Protein AF-A0A7S3MBG0-F1 (afdb_monomer_lite)

Organism: NCBI:txid89044

Foldseek 3Di:
DPDDDDDDPPLQVPQDDVVLLQALQVDFAQDQDQAPVRDRDQDPPVPDDPPPDPPVVVVVSVVSCVVPPTDDGGHGPQPPLPVVADPPHDGRPFKDKDKDDDPDWDDDPVDTADQIKIKMATLQQHQWIKIDGNSDIDTGGDDDRATAQVSDQDDPVPSHGDDRHDPPRHDDPPDPPPDPPDPPDPDPDPPDDDPDPPPPPDDDDDDDDDDDDD

Radius of gyration: 33.47 Å; chains: 1; bounding box: 48×116×68 Å

Structure (mmCIF, N/CA/C/O backbone):
data_AF-A0A7S3MBG0-F1
#
_entry.id   AF-A0A7S3MBG0-F1
#
loop_
_atom_site.group_PDB
_atom_site.id
_atom_site.type_symbol
_atom_site.label_atom_id
_atom_site.label_alt_id
_atom_site.label_comp_id
_atom_site.label_asym_id
_atom_site.label_entity_id
_atom_site.label_seq_id
_atom_site.pdbx_PDB_ins_code
_atom_site.Cartn_x
_atom_site.Cartn_y
_atom_site.Cartn_z
_atom_site.occupancy
_atom_site.B_iso_or_equiv
_atom_site.auth_seq_id
_atom_site.auth_comp_id
_atom_site.auth_asym_id
_atom_site.auth_atom_id
_atom_site.pdbx_PDB_model_num
ATOM 1 N N . LYS A 1 1 ? -25.679 -1.922 -15.811 1.00 40.94 1 LYS A N 1
ATOM 2 C CA . LYS A 1 1 ? -24.489 -1.817 -16.691 1.00 40.94 1 LYS A CA 1
ATOM 3 C C . LYS A 1 1 ? -23.265 -2.096 -15.829 1.00 40.94 1 LYS A C 1
ATOM 5 O O . LYS A 1 1 ? -22.870 -1.227 -15.070 1.00 40.94 1 LYS A O 1
ATOM 10 N N . LYS A 1 2 ? -22.807 -3.352 -15.805 1.00 46.50 2 LYS A N 1
ATOM 11 C CA . LYS A 1 2 ? -21.761 -3.835 -14.892 1.00 46.50 2 LYS A CA 1
ATOM 12 C C . LYS A 1 2 ? -20.399 -3.710 -15.586 1.00 46.50 2 LYS A C 1
ATOM 14 O O . LYS A 1 2 ? -20.261 -4.180 -16.707 1.00 46.50 2 LYS A O 1
ATOM 19 N N . ASN A 1 3 ? -19.457 -3.070 -14.897 1.00 46.06 3 ASN A N 1
ATOM 20 C CA . ASN A 1 3 ? -18.015 -3.036 -15.165 1.00 46.06 3 ASN A CA 1
ATOM 21 C C . ASN A 1 3 ? -17.589 -2.401 -16.502 1.00 46.06 3 ASN A C 1
ATOM 23 O O . ASN A 1 3 ? -17.030 -3.064 -17.368 1.00 46.06 3 ASN A O 1
ATOM 27 N N . GLN A 1 4 ? -17.803 -1.090 -16.654 1.00 44.00 4 GLN A N 1
ATOM 28 C CA . GLN A 1 4 ? -16.994 -0.296 -17.587 1.00 44.00 4 GLN A CA 1
ATOM 29 C C . GLN A 1 4 ? -15.712 0.139 -16.873 1.00 44.00 4 GLN A C 1
ATOM 31 O O . GLN A 1 4 ? -15.778 0.739 -15.801 1.00 44.00 4 GLN A O 1
ATOM 36 N N . ILE A 1 5 ? -14.558 -0.160 -17.473 1.00 59.38 5 ILE A N 1
ATOM 37 C CA . ILE A 1 5 ? -13.269 0.402 -17.060 1.00 59.38 5 ILE A CA 1
ATOM 38 C C . ILE A 1 5 ? -13.389 1.921 -17.218 1.00 59.38 5 ILE A C 1
ATOM 40 O O . ILE A 1 5 ? -13.573 2.413 -18.332 1.00 59.38 5 ILE A O 1
ATOM 44 N N . ARG A 1 6 ? -13.351 2.664 -16.106 1.00 54.75 6 ARG A N 1
ATOM 45 C CA . ARG A 1 6 ? -13.269 4.127 -16.152 1.00 54.75 6 ARG A CA 1
ATOM 46 C C . ARG A 1 6 ? -11.887 4.492 -16.674 1.00 54.75 6 ARG A C 1
ATOM 48 O O . ARG A 1 6 ? -10.900 4.361 -15.959 1.00 54.75 6 ARG A O 1
ATOM 55 N N . ILE A 1 7 ? -11.832 4.929 -17.924 1.00 55.62 7 ILE A N 1
ATOM 56 C CA . ILE A 1 7 ? -10.647 5.569 -18.481 1.00 55.62 7 ILE A CA 1
ATOM 57 C C . ILE A 1 7 ? -10.661 6.999 -17.944 1.00 55.62 7 ILE A C 1
ATOM 59 O O . ILE A 1 7 ? -11.576 7.763 -18.241 1.00 55.62 7 ILE A O 1
ATOM 63 N N . VAL A 1 8 ? -9.699 7.330 -17.087 1.00 59.53 8 VAL A N 1
ATOM 64 C CA . VAL A 1 8 ? -9.499 8.703 -16.619 1.00 59.53 8 VAL A CA 1
ATOM 65 C C . VAL A 1 8 ? -8.717 9.432 -17.708 1.00 59.53 8 VAL A C 1
ATOM 67 O O . VAL A 1 8 ? -7.539 9.145 -17.930 1.00 59.53 8 VAL A O 1
ATOM 70 N N . GLU A 1 9 ? -9.385 10.327 -18.432 1.00 46.28 9 GLU A N 1
ATOM 71 C CA . GLU A 1 9 ? -8.737 11.199 -19.414 1.00 46.28 9 GLU A CA 1
ATOM 72 C C . GLU A 1 9 ? -7.685 12.069 -18.697 1.00 46.28 9 GLU A C 1
ATOM 74 O O . GLU A 1 9 ? -7.969 12.664 -17.660 1.00 46.28 9 GLU A O 1
ATOM 79 N N . GLY A 1 10 ? -6.442 12.065 -19.198 1.00 53.97 10 GLY A N 1
ATOM 80 C CA . GLY A 1 10 ? -5.286 12.755 -18.596 1.00 53.97 10 GLY A CA 1
ATOM 81 C C . GLY A 1 10 ? -4.309 11.868 -17.804 1.00 53.97 10 GLY A C 1
ATOM 82 O O . GLY A 1 10 ? -3.159 12.255 -17.612 1.00 53.97 10 GLY A O 1
ATOM 83 N N . ALA A 1 11 ? -4.687 10.641 -17.418 1.00 52.22 11 ALA A N 1
ATOM 84 C CA . ALA A 1 11 ? -3.795 9.744 -16.659 1.00 52.22 11 ALA A CA 1
ATOM 85 C C . ALA A 1 11 ? -2.563 9.258 -17.457 1.00 52.22 11 ALA A C 1
ATOM 87 O O . ALA A 1 11 ? -1.563 8.844 -16.877 1.00 52.22 11 ALA A O 1
ATOM 88 N N . LEU A 1 12 ? -2.632 9.314 -18.791 1.00 52.88 12 LEU A N 1
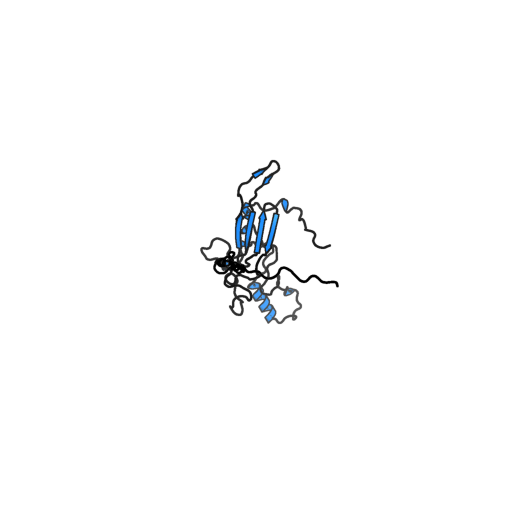ATOM 89 C CA . LEU A 1 12 ? -1.549 8.920 -19.698 1.00 52.88 12 LEU A CA 1
ATOM 90 C C . LEU A 1 12 ? -0.485 10.012 -19.894 1.00 52.88 12 LEU A C 1
ATOM 92 O O . LEU A 1 12 ? 0.654 9.673 -20.197 1.00 52.88 12 LEU A O 1
ATOM 96 N N . GLU A 1 13 ? -0.832 11.291 -19.717 1.00 55.78 13 GLU A N 1
ATOM 97 C CA . GLU A 1 13 ? 0.096 12.418 -19.935 1.00 55.78 13 GLU A CA 1
ATOM 98 C C . GLU A 1 13 ? 0.943 12.738 -18.695 1.00 55.78 13 GLU A C 1
ATOM 100 O O . GLU A 1 13 ? 2.011 13.331 -18.815 1.00 55.78 13 GLU A O 1
ATOM 105 N N . SER A 1 14 ? 0.500 12.299 -17.512 1.00 65.25 14 SER A N 1
ATOM 106 C CA . SER A 1 14 ? 1.147 12.566 -16.221 1.00 65.25 14 SER A CA 1
ATOM 107 C C . SER A 1 14 ? 1.562 11.286 -15.479 1.00 65.25 14 SER A C 1
ATOM 109 O O . SER A 1 14 ? 1.677 11.293 -14.251 1.00 65.25 14 SER A O 1
ATOM 111 N N . PHE A 1 15 ? 1.758 10.166 -16.185 1.00 75.00 15 PHE A N 1
ATOM 112 C CA . PHE A 1 15 ? 2.209 8.936 -15.530 1.00 75.00 15 PHE A CA 1
ATOM 113 C C . PHE A 1 15 ? 3.655 9.113 -15.034 1.00 75.00 15 PHE A C 1
ATOM 115 O O . PHE A 1 15 ? 4.494 9.600 -15.800 1.00 75.00 15 PHE A O 1
ATOM 122 N N . PRO A 1 16 ? 3.967 8.747 -13.777 1.00 81.00 16 PRO A N 1
ATOM 123 C CA . PRO A 1 16 ? 5.296 8.946 -13.218 1.00 81.00 16 PRO A CA 1
ATOM 124 C C . PRO A 1 16 ? 6.367 8.237 -14.048 1.00 81.00 16 PRO A C 1
ATOM 126 O O . PRO A 1 16 ? 6.178 7.125 -14.549 1.00 81.00 16 PRO A O 1
ATOM 129 N N . GLY A 1 17 ? 7.520 8.895 -14.173 1.00 82.00 17 GLY A N 1
ATOM 130 C CA . GLY A 1 17 ? 8.687 8.306 -14.807 1.00 82.00 17 GLY A CA 1
ATOM 131 C C . GLY A 1 17 ? 9.084 7.015 -14.097 1.00 82.00 17 GLY A C 1
ATOM 132 O O . GLY A 1 17 ? 8.918 6.855 -12.888 1.00 82.00 17 GLY A O 1
ATOM 133 N N . HIS A 1 18 ? 9.636 6.077 -14.849 1.00 82.81 18 HIS A N 1
ATOM 134 C CA . HIS A 1 18 ? 9.990 4.772 -14.308 1.00 82.81 18 HIS A CA 1
ATOM 135 C C . HIS A 1 18 ? 11.048 4.827 -13.178 1.00 82.81 18 HIS A C 1
ATOM 137 O O . HIS A 1 18 ? 11.137 3.879 -12.402 1.00 82.81 18 HIS A O 1
ATOM 143 N N . ASP A 1 19 ? 11.846 5.898 -13.077 1.00 84.69 19 ASP A N 1
ATOM 144 C CA . ASP A 1 19 ? 12.780 6.110 -11.957 1.00 84.69 19 ASP A CA 1
ATOM 145 C C . ASP A 1 19 ? 12.043 6.459 -10.660 1.00 84.69 19 ASP A C 1
ATOM 147 O O . ASP A 1 19 ? 12.412 5.975 -9.596 1.00 84.69 19 ASP A O 1
ATOM 151 N N . THR A 1 20 ? 10.947 7.216 -10.753 1.00 86.31 20 THR A N 1
ATOM 152 C CA . THR A 1 20 ? 10.063 7.513 -9.618 1.00 86.31 20 THR A CA 1
ATOM 153 C C . THR A 1 20 ? 9.329 6.258 -9.158 1.00 86.31 20 THR A C 1
ATOM 155 O O . THR A 1 20 ? 9.250 5.982 -7.971 1.00 86.31 20 THR A O 1
ATOM 158 N N . VAL A 1 21 ? 8.839 5.442 -10.095 1.00 88.19 21 VAL A N 1
ATOM 159 C CA . VAL A 1 21 ? 8.147 4.183 -9.768 1.00 88.19 21 VAL A CA 1
ATOM 160 C C . VAL A 1 21 ? 9.108 3.147 -9.166 1.00 88.19 21 VAL A C 1
ATOM 162 O O . VAL A 1 21 ? 8.672 2.229 -8.477 1.00 88.19 21 VAL A O 1
ATOM 165 N N . ALA A 1 22 ? 10.419 3.275 -9.400 1.00 87.50 22 ALA A N 1
ATOM 166 C CA . ALA A 1 22 ? 11.434 2.401 -8.813 1.00 87.50 22 ALA A CA 1
ATOM 167 C C . ALA A 1 22 ? 11.674 2.649 -7.312 1.00 87.50 22 ALA A C 1
ATOM 169 O O . ALA A 1 22 ? 12.280 1.795 -6.664 1.00 87.50 22 ALA A O 1
ATOM 170 N N . THR A 1 23 ? 11.202 3.770 -6.758 1.00 87.94 23 THR A N 1
ATOM 171 C CA . THR A 1 23 ? 11.306 4.091 -5.328 1.00 87.94 23 THR A CA 1
ATOM 172 C C . THR A 1 23 ? 9.970 3.876 -4.617 1.00 87.94 23 THR A C 1
ATOM 174 O O . THR A 1 23 ? 8.913 3.856 -5.242 1.00 87.94 23 THR A O 1
ATOM 177 N N . LEU A 1 24 ? 10.003 3.712 -3.289 1.00 86.12 24 LEU A N 1
ATOM 178 C CA . LEU A 1 24 ? 8.792 3.576 -2.463 1.00 86.12 24 LEU A CA 1
ATOM 179 C C . LEU A 1 24 ? 7.889 4.819 -2.529 1.00 86.12 24 LEU A C 1
ATOM 181 O O . LEU A 1 24 ? 6.674 4.695 -2.437 1.00 86.12 24 LEU A O 1
ATOM 185 N N . GLU A 1 25 ? 8.474 6.000 -2.730 1.00 85.69 25 GLU A N 1
ATOM 186 C CA . GLU A 1 25 ? 7.760 7.281 -2.811 1.00 85.69 25 GLU A CA 1
ATOM 187 C C . GLU A 1 25 ? 6.868 7.395 -4.054 1.00 85.69 25 GLU A C 1
ATOM 189 O O . GLU A 1 25 ? 5.895 8.145 -4.052 1.00 85.69 25 GLU A O 1
ATOM 194 N N . GLY A 1 26 ? 7.162 6.632 -5.113 1.00 86.56 26 GLY A N 1
ATOM 195 C CA . GLY A 1 26 ? 6.336 6.585 -6.320 1.00 86.56 26 GLY A CA 1
ATOM 196 C C . GLY A 1 26 ? 5.007 5.847 -6.147 1.00 86.56 26 GLY A C 1
ATOM 197 O O . GLY A 1 26 ? 4.221 5.790 -7.094 1.00 86.56 26 GLY A O 1
ATOM 198 N N . TRP A 1 27 ? 4.754 5.269 -4.971 1.00 90.31 27 TRP A N 1
ATOM 199 C CA . TRP A 1 27 ? 3.593 4.436 -4.697 1.00 90.31 27 TRP A CA 1
ATOM 200 C C . TRP A 1 27 ? 2.781 4.978 -3.529 1.00 90.31 27 TRP A C 1
ATOM 202 O O . TRP A 1 27 ? 3.310 5.356 -2.483 1.00 90.31 27 TRP A O 1
ATOM 212 N N . VAL A 1 28 ? 1.464 4.961 -3.707 1.00 90.88 28 VAL A N 1
ATOM 213 C CA . VAL A 1 28 ? 0.503 5.496 -2.745 1.00 90.88 28 VAL A CA 1
ATOM 214 C C . VAL A 1 28 ? -0.660 4.536 -2.541 1.00 90.88 28 VAL A C 1
ATOM 216 O O . VAL A 1 28 ? -0.994 3.737 -3.424 1.00 90.88 28 VAL A O 1
ATOM 219 N N . HIS A 1 29 ? -1.321 4.645 -1.393 1.00 89.44 29 HIS A N 1
ATOM 220 C CA . HIS A 1 29 ? -2.556 3.911 -1.130 1.00 89.44 29 HIS A CA 1
ATOM 221 C C . HIS A 1 29 ? -3.727 4.504 -1.911 1.00 89.44 29 HIS A C 1
ATOM 223 O O . HIS A 1 29 ? -4.108 5.659 -1.726 1.00 89.44 29 HIS A O 1
ATOM 229 N N . ALA A 1 30 ? -4.341 3.690 -2.771 1.00 86.94 30 ALA A N 1
ATOM 230 C CA . ALA A 1 30 ? -5.540 4.084 -3.514 1.00 86.94 30 ALA A CA 1
ATOM 231 C C . ALA A 1 30 ? -6.835 3.942 -2.693 1.00 86.94 30 ALA A C 1
ATOM 233 O O . ALA A 1 30 ? -7.849 4.550 -3.027 1.00 86.94 30 ALA A O 1
ATOM 234 N N . SER A 1 31 ? -6.822 3.101 -1.655 1.00 86.19 31 SER A N 1
ATOM 235 C CA . SER A 1 31 ? -7.968 2.856 -0.772 1.00 86.19 31 SER A CA 1
ATOM 236 C C . SER A 1 31 ? -7.789 3.598 0.553 1.00 86.19 31 SER A C 1
ATOM 238 O O . SER A 1 31 ? -6.650 3.764 0.986 1.00 86.19 31 SER A O 1
ATOM 240 N N . PRO A 1 32 ? -8.882 4.030 1.206 1.00 86.06 32 PRO A N 1
ATOM 241 C CA . PRO A 1 32 ? -8.792 4.645 2.524 1.00 86.06 32 PRO A CA 1
ATOM 242 C C . PRO A 1 32 ? -8.266 3.636 3.551 1.00 86.06 32 PRO A C 1
ATOM 244 O O . PRO A 1 32 ? -8.561 2.439 3.463 1.00 86.06 32 PRO A O 1
ATOM 247 N N . ALA A 1 33 ? -7.499 4.126 4.525 1.00 85.50 33 ALA A N 1
ATOM 248 C CA . ALA A 1 33 ? -6.969 3.290 5.592 1.00 85.50 33 ALA A CA 1
ATOM 249 C C . ALA A 1 33 ? -8.099 2.717 6.460 1.00 85.50 33 ALA A C 1
ATOM 251 O O . ALA A 1 33 ? -9.121 3.365 6.691 1.00 85.50 33 ALA A O 1
ATOM 252 N N . LEU A 1 34 ? -7.904 1.489 6.938 1.00 86.44 34 LEU A N 1
ATOM 253 C CA . LEU A 1 34 ? -8.831 0.824 7.843 1.00 86.44 34 LEU A CA 1
ATOM 254 C C . LEU A 1 34 ? -8.372 1.044 9.287 1.00 86.44 34 LEU A C 1
ATOM 256 O O . LEU A 1 34 ? -7.260 0.650 9.633 1.00 86.44 34 LEU A O 1
ATOM 260 N N . LEU A 1 35 ? -9.239 1.629 10.109 1.00 85.38 35 LEU A N 1
ATOM 261 C CA . LEU A 1 35 ? -9.014 1.854 11.535 1.00 85.38 35 LEU A CA 1
ATOM 262 C C . LEU A 1 35 ? -9.155 0.548 12.327 1.00 85.38 35 LEU A C 1
ATOM 264 O O . LEU A 1 35 ? -9.849 -0.383 11.901 1.00 85.38 35 LEU A O 1
ATOM 268 N N . SER A 1 36 ? -8.600 0.505 13.540 1.00 80.50 36 SER A N 1
ATOM 269 C CA . SER A 1 36 ? -8.791 -0.619 14.476 1.00 80.50 36 SER A CA 1
ATOM 270 C C . SER A 1 36 ? -10.259 -0.923 14.821 1.00 80.50 36 SER A C 1
ATOM 272 O O . SER A 1 36 ? -10.591 -2.054 15.171 1.00 80.50 36 SER A O 1
ATOM 274 N N . THR A 1 37 ? -11.160 0.043 14.635 1.00 82.56 37 THR A N 1
ATOM 275 C CA . THR A 1 37 ? -12.618 -0.125 14.769 1.00 82.56 37 THR A CA 1
ATOM 276 C C . THR A 1 37 ? -13.268 -0.885 13.603 1.00 82.56 37 THR A C 1
ATOM 278 O O . THR A 1 37 ? -14.470 -1.150 13.630 1.00 82.56 37 THR A O 1
ATOM 281 N N . GLY A 1 38 ? -12.502 -1.220 12.558 1.00 81.81 38 GLY A N 1
ATOM 282 C CA . GLY A 1 38 ? -12.991 -1.868 11.338 1.00 81.81 38 GLY A CA 1
ATOM 283 C C . GLY A 1 38 ? -13.699 -0.920 10.364 1.00 81.81 38 GLY A C 1
ATOM 284 O O . GLY A 1 38 ? -14.346 -1.381 9.425 1.00 81.81 38 GLY A O 1
ATOM 285 N N . LYS A 1 39 ? -13.598 0.396 10.579 1.00 86.44 39 LYS A N 1
ATOM 286 C CA . LYS A 1 39 ? -14.164 1.449 9.719 1.00 86.44 39 LYS A CA 1
ATOM 287 C C . LYS A 1 39 ? -13.051 2.272 9.069 1.00 86.44 39 LYS A C 1
ATOM 289 O O . LYS A 1 39 ? -11.910 2.206 9.504 1.00 86.44 39 LYS A O 1
ATOM 294 N N . CYS A 1 40 ? -13.382 3.057 8.046 1.00 83.44 40 CYS A N 1
ATOM 295 C CA . CYS A 1 40 ? -12.416 3.927 7.359 1.00 83.44 40 CYS A CA 1
ATOM 296 C C . CYS A 1 40 ? -12.469 5.398 7.812 1.00 83.44 40 CYS A C 1
ATOM 298 O O . CYS A 1 40 ? -11.688 6.206 7.325 1.00 83.44 40 CYS A O 1
ATOM 300 N N . SER A 1 41 ? -13.408 5.754 8.693 1.00 84.50 41 SER A N 1
ATOM 301 C CA . SER A 1 41 ? -13.575 7.106 9.231 1.00 84.50 41 SER A CA 1
ATOM 302 C C . SER A 1 41 ? -14.121 7.048 10.656 1.00 84.50 41 SER A C 1
ATOM 304 O O . SER A 1 41 ? -14.884 6.138 11.013 1.00 84.50 41 SER A O 1
ATOM 306 N N . TRP A 1 42 ? -13.751 8.033 11.461 1.00 84.75 42 TRP A N 1
ATOM 307 C CA . TRP A 1 42 ? -14.323 8.288 12.768 1.00 84.75 42 TRP A CA 1
ATOM 308 C C . TRP A 1 42 ? -15.737 8.864 12.621 1.00 84.75 42 TRP A C 1
ATOM 310 O O . TRP A 1 42 ? -16.052 9.527 11.629 1.00 84.75 42 TRP A O 1
ATOM 320 N N . PRO A 1 43 ? -16.633 8.578 13.580 1.00 82.12 43 PRO A N 1
ATOM 321 C CA . PRO A 1 43 ? -17.936 9.218 13.612 1.00 82.12 43 PRO A CA 1
ATOM 322 C C . PRO A 1 43 ? -17.767 10.721 13.854 1.00 82.12 43 PRO A C 1
ATOM 324 O O . PRO A 1 43 ? -16.933 11.141 14.659 1.00 82.12 43 PRO A O 1
ATOM 327 N N . ASP A 1 44 ? -18.582 11.518 13.170 1.00 81.12 44 ASP A N 1
ATOM 328 C CA . ASP A 1 44 ? -18.672 12.953 13.414 1.00 81.12 44 ASP A CA 1
ATOM 329 C C . ASP A 1 44 ? -19.470 13.194 14.701 1.00 81.12 44 ASP A C 1
ATOM 331 O O . ASP A 1 44 ? -20.703 13.212 14.695 1.00 81.12 44 ASP A O 1
ATOM 335 N N . LEU A 1 45 ? -18.752 13.294 15.819 1.00 76.06 45 LEU A N 1
ATOM 336 C CA . LEU A 1 45 ? -19.337 13.444 17.150 1.00 76.06 45 LEU A CA 1
ATOM 337 C C . LEU A 1 45 ? -20.056 14.789 17.323 1.00 76.06 45 LEU A C 1
ATOM 339 O O . LEU A 1 45 ? -21.016 14.848 18.083 1.00 76.06 45 LEU A O 1
ATOM 343 N N . ASP A 1 46 ? -19.651 15.823 16.579 1.00 75.62 46 ASP A N 1
ATOM 344 C CA . ASP A 1 46 ? -20.241 17.167 16.654 1.00 75.62 46 ASP A CA 1
ATOM 345 C C . ASP A 1 46 ? -21.610 17.232 15.956 1.00 75.62 46 ASP A C 1
ATOM 347 O O . ASP A 1 46 ? -22.421 18.118 16.224 1.00 75.62 46 ASP A O 1
ATOM 351 N N . SER A 1 47 ? -21.884 16.276 15.061 1.00 75.31 47 SER A N 1
ATOM 352 C CA . SER A 1 47 ? -23.163 16.152 14.352 1.00 75.31 47 SER A CA 1
ATOM 353 C C . SER A 1 47 ? -24.245 15.398 15.134 1.00 75.31 47 SER A C 1
ATOM 355 O O . SER A 1 47 ? -25.405 15.376 14.715 1.00 75.31 47 SER A O 1
ATOM 357 N N . LEU A 1 48 ? -23.880 14.750 16.245 1.00 74.31 48 LEU A N 1
ATOM 358 C CA . LEU A 1 48 ? -24.802 13.962 17.058 1.00 74.31 48 LEU A CA 1
ATOM 359 C C . LEU A 1 48 ? -25.558 14.862 18.043 1.00 74.31 48 LEU A C 1
ATOM 361 O O . LEU A 1 48 ? -24.986 15.770 18.639 1.00 74.31 48 LEU A O 1
ATOM 365 N N . GLU A 1 49 ? -26.848 14.586 18.252 1.00 72.88 49 GLU A N 1
ATOM 366 C CA . GLU A 1 49 ? -27.634 15.287 19.271 1.00 72.88 49 GLU A CA 1
ATOM 367 C C . GLU A 1 49 ? -27.066 15.016 20.675 1.00 72.88 49 GLU A C 1
ATOM 369 O O . GLU A 1 49 ? -26.763 13.867 21.034 1.00 72.88 49 GLU A O 1
ATOM 374 N N . GLU A 1 50 ? -26.945 16.081 21.473 1.00 67.88 50 GLU A N 1
ATOM 375 C CA . GLU A 1 50 ? -26.463 16.048 22.857 1.00 67.88 50 GLU A CA 1
ATOM 376 C C . GLU A 1 50 ? -27.267 15.016 23.676 1.00 67.88 50 GLU A C 1
ATOM 378 O O . GLU A 1 50 ? -28.489 15.106 23.793 1.00 67.88 50 GLU A O 1
ATOM 383 N N . GLY A 1 51 ? -26.584 14.003 24.222 1.00 67.12 51 GLY A N 1
ATOM 384 C CA . GLY A 1 51 ? -27.200 12.919 25.004 1.00 67.12 51 GLY A CA 1
ATOM 385 C C . GLY A 1 51 ? -27.472 11.608 24.252 1.00 67.12 51 GLY A C 1
ATOM 386 O O . GLY A 1 51 ? -27.943 10.653 24.868 1.00 67.12 51 GLY A O 1
ATOM 387 N N . THR A 1 52 ? -27.143 11.509 22.958 1.00 74.31 52 THR A N 1
ATOM 388 C CA . THR A 1 52 ? -27.287 10.253 22.185 1.00 74.31 52 THR A CA 1
ATOM 389 C C . THR A 1 52 ? -26.320 9.154 22.648 1.00 74.31 52 THR A C 1
ATOM 391 O O . THR A 1 52 ? -26.633 7.965 22.582 1.00 74.31 52 THR A O 1
ATOM 394 N N . LEU A 1 53 ? -25.135 9.545 23.121 1.00 76.44 53 LEU A N 1
ATOM 395 C CA . LEU A 1 53 ? -24.087 8.650 23.606 1.00 76.44 53 LEU A CA 1
ATOM 396 C C . LEU A 1 53 ? -23.643 9.091 25.008 1.00 76.44 53 LEU A C 1
ATOM 398 O O . LEU A 1 53 ? -23.575 10.294 25.265 1.00 76.44 53 LEU A O 1
ATOM 402 N N . PRO A 1 54 ? -23.330 8.155 25.921 1.00 83.50 54 PRO A N 1
ATOM 403 C CA . PRO A 1 54 ? -22.802 8.508 27.235 1.00 83.50 54 PRO A CA 1
ATOM 404 C C . PRO A 1 54 ? -21.442 9.209 27.103 1.00 83.50 54 PRO A C 1
ATOM 406 O O . PRO A 1 54 ? -20.613 8.809 26.283 1.00 83.50 54 PRO A O 1
ATOM 409 N N . GLU A 1 55 ? -21.185 10.223 27.934 1.00 81.50 55 GLU A N 1
ATOM 410 C CA . GLU A 1 55 ? -19.965 11.054 27.884 1.00 81.50 55 GLU A CA 1
ATOM 411 C C . GLU A 1 55 ? -18.668 10.227 27.917 1.00 81.50 55 GLU A C 1
ATOM 413 O O . GLU A 1 55 ? -17.710 10.533 27.210 1.00 81.50 55 GLU A O 1
ATOM 418 N N . GLU A 1 56 ? -18.660 9.117 28.659 1.00 82.69 56 GLU A N 1
ATOM 419 C CA . GLU A 1 56 ? -17.535 8.176 28.718 1.00 82.69 56 GLU A CA 1
ATOM 420 C C . GLU A 1 56 ? -17.185 7.589 27.339 1.00 82.69 56 GLU A C 1
ATOM 422 O O . GLU A 1 56 ? -16.012 7.471 26.987 1.00 82.69 56 GLU A O 1
ATOM 427 N N . THR A 1 57 ? -18.190 7.279 26.513 1.00 80.81 57 THR A N 1
ATOM 428 C CA . THR A 1 57 ? -17.958 6.748 25.159 1.00 80.81 57 THR A CA 1
ATOM 429 C C . THR A 1 57 ? -17.437 7.809 24.199 1.00 80.81 57 THR A C 1
ATOM 431 O O . THR A 1 57 ? -16.606 7.499 23.352 1.00 80.81 57 THR A O 1
ATOM 434 N N . ILE A 1 58 ? -17.856 9.066 24.356 1.00 81.94 58 ILE A N 1
ATOM 435 C CA . ILE A 1 58 ? -17.360 10.194 23.554 1.00 81.94 58 ILE A CA 1
ATOM 436 C C . ILE A 1 58 ? -15.879 10.439 23.870 1.00 81.94 58 ILE A C 1
ATOM 438 O O . ILE A 1 58 ? -15.061 10.566 22.960 1.00 81.94 58 ILE A O 1
ATOM 442 N N . LEU A 1 59 ? -15.516 10.426 25.157 1.00 83.81 59 LEU A N 1
ATOM 443 C CA . LEU A 1 59 ? -14.126 10.536 25.604 1.00 83.81 59 LEU A CA 1
ATOM 444 C C . LEU A 1 59 ? -13.270 9.371 25.092 1.00 83.81 59 LEU A C 1
ATOM 446 O O . LEU A 1 59 ? -12.170 9.600 24.591 1.00 83.81 59 LEU A O 1
ATOM 450 N N . ALA A 1 60 ? -13.782 8.138 25.152 1.00 84.31 60 ALA A N 1
ATOM 451 C CA . ALA A 1 60 ? -13.082 6.966 24.633 1.00 84.31 60 ALA A CA 1
ATOM 452 C C . ALA A 1 60 ? -12.861 7.041 23.111 1.00 84.31 60 ALA A C 1
ATOM 454 O O . ALA A 1 60 ? -11.764 6.742 22.641 1.00 84.31 60 ALA A O 1
ATOM 455 N N . ILE A 1 61 ? -13.863 7.478 22.338 1.00 82.81 61 ILE A N 1
ATOM 456 C CA . ILE A 1 61 ? -13.732 7.656 20.883 1.00 82.81 61 ILE A CA 1
ATOM 457 C C . ILE A 1 61 ? -12.712 8.755 20.564 1.00 82.81 61 ILE A C 1
ATOM 459 O O . ILE A 1 61 ? -11.871 8.558 19.691 1.00 82.81 61 ILE A O 1
ATOM 463 N N . ASN A 1 62 ? -12.732 9.880 21.283 1.00 84.25 62 ASN A N 1
ATOM 464 C CA . ASN A 1 62 ? -11.758 10.955 21.083 1.00 84.25 62 ASN A CA 1
ATOM 465 C C . ASN A 1 62 ? -10.326 10.516 21.418 1.00 84.25 62 ASN A C 1
ATOM 467 O O . ASN A 1 62 ? -9.415 10.792 20.641 1.00 84.25 62 ASN A O 1
ATOM 471 N N . ALA A 1 63 ? -10.130 9.765 22.505 1.00 85.19 63 ALA A N 1
ATOM 472 C CA . ALA A 1 63 ? -8.825 9.200 22.847 1.00 85.19 63 ALA A CA 1
ATOM 473 C C . ALA A 1 63 ? -8.324 8.215 21.775 1.00 85.19 63 ALA A C 1
ATOM 475 O O . ALA A 1 63 ? -7.144 8.216 21.427 1.00 85.19 63 ALA A O 1
ATOM 476 N N . GLN A 1 64 ? -9.212 7.392 21.205 1.00 81.75 64 GLN A N 1
ATOM 477 C CA . GLN A 1 64 ? -8.847 6.496 20.103 1.00 81.75 64 GLN A CA 1
ATOM 478 C C . GLN A 1 64 ? -8.545 7.253 18.804 1.00 81.75 64 GLN A C 1
ATOM 480 O O . GLN A 1 64 ? -7.619 6.872 18.093 1.00 81.75 64 GLN A O 1
ATOM 485 N N . LYS A 1 65 ? -9.274 8.335 18.515 1.00 84.69 65 LYS A N 1
ATOM 486 C CA . LYS A 1 65 ? -9.026 9.214 17.365 1.00 84.69 65 LYS A CA 1
ATOM 487 C C . LYS A 1 65 ? -7.680 9.932 17.460 1.00 84.69 65 LYS A C 1
ATOM 489 O O . LYS A 1 65 ? -7.026 10.120 16.440 1.00 84.69 65 LYS A O 1
ATOM 494 N N . GLU A 1 66 ? -7.262 10.315 18.663 1.00 83.12 66 GLU A N 1
ATOM 495 C CA . GLU A 1 66 ? -5.936 10.891 18.906 1.00 83.12 66 GLU A CA 1
ATOM 496 C C . GLU A 1 66 ? -4.825 9.839 18.760 1.00 83.12 66 GLU A C 1
ATOM 498 O O . GLU A 1 66 ? -3.789 10.115 18.160 1.00 83.12 66 GLU A O 1
ATOM 503 N N . ALA A 1 67 ? -5.057 8.616 19.249 1.00 82.38 67 ALA A N 1
ATOM 504 C CA . ALA A 1 67 ? -4.101 7.516 19.130 1.00 82.38 67 ALA A CA 1
ATOM 505 C C . ALA A 1 67 ? -3.969 6.960 17.697 1.00 82.38 67 ALA A C 1
ATOM 507 O O . ALA A 1 67 ? -2.915 6.441 17.335 1.00 82.38 67 ALA A O 1
ATOM 508 N N . GLU A 1 68 ? -5.032 7.019 16.892 1.00 81.12 68 GLU A N 1
ATOM 509 C CA . GLU A 1 68 ? -5.077 6.525 15.512 1.00 81.12 68 GLU A CA 1
ATOM 510 C C . GLU A 1 68 ? -5.793 7.551 14.609 1.00 81.12 68 GLU A C 1
ATOM 512 O O . GLU A 1 68 ? -6.994 7.419 14.325 1.00 81.12 68 GLU A O 1
ATOM 517 N N . PRO A 1 69 ? -5.078 8.607 14.173 1.00 80.25 69 PRO A N 1
ATOM 518 C CA . PRO A 1 69 ? -5.654 9.635 13.317 1.00 80.25 69 PRO A CA 1
ATOM 519 C C . PRO A 1 69 ? -6.031 9.071 11.943 1.00 80.25 69 PRO A C 1
ATOM 521 O O . PRO A 1 69 ? -5.416 8.129 11.439 1.00 80.25 69 PRO A O 1
ATOM 524 N N . GLU A 1 70 ? -7.043 9.670 11.308 1.00 77.94 70 GLU A N 1
ATOM 525 C CA . GLU A 1 70 ? -7.423 9.292 9.945 1.00 77.94 70 GLU A CA 1
ATOM 526 C C . GLU A 1 70 ? -6.288 9.601 8.976 1.00 77.94 70 GLU A C 1
ATOM 528 O O . GLU A 1 70 ? -5.793 10.728 8.898 1.00 77.94 70 GLU A O 1
ATOM 533 N N . LYS A 1 71 ? -5.904 8.591 8.203 1.00 79.38 71 LYS A N 1
ATOM 534 C CA . LYS A 1 71 ? -4.915 8.735 7.143 1.00 79.38 71 LYS A CA 1
ATOM 535 C C . LYS A 1 71 ? -5.577 9.254 5.875 1.00 79.38 71 LYS A C 1
ATOM 537 O O . LYS A 1 71 ? -6.641 8.778 5.472 1.00 79.38 71 LYS A O 1
ATOM 542 N N . ALA A 1 72 ? -4.932 10.223 5.234 1.00 76.56 72 ALA A N 1
ATOM 543 C CA . ALA A 1 72 ? -5.410 10.780 3.978 1.00 76.56 72 ALA A CA 1
ATOM 544 C C . ALA A 1 72 ? -5.340 9.743 2.843 1.00 76.56 72 ALA A C 1
ATOM 546 O O . ALA A 1 72 ? -4.479 8.863 2.812 1.00 76.56 72 ALA A O 1
ATOM 547 N N . ILE A 1 73 ? -6.240 9.874 1.867 1.00 79.38 73 ILE A N 1
ATOM 548 C CA . ILE A 1 73 ? -6.157 9.104 0.621 1.00 79.38 73 ILE A CA 1
ATOM 549 C C . ILE A 1 73 ? -4.880 9.538 -0.119 1.00 79.38 73 ILE A C 1
ATOM 551 O O . ILE A 1 73 ? -4.552 10.723 -0.122 1.00 79.38 73 ILE A O 1
ATOM 555 N N . LEU A 1 74 ? -4.199 8.598 -0.782 1.00 82.31 74 LEU A N 1
ATOM 556 C CA . LEU A 1 74 ? -2.928 8.811 -1.489 1.00 82.31 74 LEU A CA 1
ATOM 557 C C . LEU A 1 74 ? -1.716 9.073 -0.578 1.00 82.31 74 LEU A C 1
ATOM 559 O O . LEU A 1 74 ? -0.731 9.660 -1.021 1.00 82.31 74 LEU A O 1
ATOM 563 N N . GLU A 1 75 ? -1.752 8.609 0.670 1.00 82.69 75 GLU A N 1
ATOM 564 C CA . GLU A 1 75 ? -0.550 8.556 1.505 1.00 82.69 75 GLU A CA 1
ATOM 565 C C . GLU A 1 75 ? 0.505 7.622 0.884 1.00 82.69 75 GLU A C 1
ATOM 567 O O . GLU A 1 75 ? 0.176 6.578 0.306 1.00 82.69 75 GLU A O 1
ATOM 572 N N . ALA A 1 76 ? 1.775 8.016 0.986 1.00 85.38 76 ALA A N 1
ATOM 573 C CA . ALA A 1 76 ? 2.895 7.248 0.463 1.00 85.38 76 ALA A CA 1
ATOM 574 C C . ALA A 1 76 ? 3.094 5.954 1.259 1.00 85.38 76 ALA A C 1
ATOM 576 O O . ALA A 1 76 ? 3.144 5.968 2.488 1.00 85.38 76 ALA A O 1
ATOM 577 N N . ILE A 1 77 ? 3.310 4.841 0.555 1.00 85.81 77 ILE A N 1
ATOM 578 C CA . ILE A 1 77 ? 3.496 3.529 1.198 1.00 85.81 77 ILE A CA 1
ATOM 579 C C . ILE A 1 77 ? 4.796 3.439 2.014 1.00 85.81 77 ILE A C 1
ATOM 581 O O . ILE A 1 77 ? 4.966 2.530 2.821 1.00 85.81 77 ILE A O 1
ATOM 585 N N . GLY A 1 78 ? 5.734 4.369 1.801 1.00 79.94 78 GLY A N 1
ATOM 586 C CA . GLY A 1 78 ? 7.000 4.423 2.531 1.00 79.94 78 GLY A CA 1
ATOM 587 C C . GLY A 1 78 ? 6.836 4.711 4.025 1.00 79.94 78 GLY A C 1
ATOM 588 O O . GLY A 1 78 ? 7.648 4.232 4.804 1.00 79.94 78 GLY A O 1
ATOM 589 N N . ALA A 1 79 ? 5.777 5.424 4.424 1.00 79.25 79 ALA A N 1
ATOM 590 C CA . ALA A 1 79 ? 5.498 5.745 5.826 1.00 79.25 79 ALA A CA 1
ATOM 591 C C . ALA A 1 79 ? 4.873 4.571 6.607 1.00 79.25 79 ALA A C 1
ATOM 593 O O . ALA A 1 79 ? 4.698 4.646 7.826 1.00 79.25 79 ALA A O 1
ATOM 594 N N . ASP A 1 80 ? 4.514 3.478 5.926 1.00 80.50 80 ASP A N 1
ATOM 595 C CA . ASP A 1 80 ? 3.886 2.334 6.575 1.00 80.50 80 ASP A CA 1
ATOM 596 C C . ASP A 1 80 ? 4.866 1.593 7.482 1.00 80.50 80 ASP A C 1
ATOM 598 O O . ASP A 1 80 ? 5.915 1.116 7.042 1.00 80.50 80 ASP A O 1
ATOM 602 N N . LEU A 1 81 ? 4.447 1.418 8.740 1.00 74.56 81 LEU A N 1
ATOM 603 C CA . LEU A 1 81 ? 5.193 0.712 9.783 1.00 74.56 81 LEU A CA 1
ATOM 604 C C . LEU A 1 81 ? 6.595 1.290 10.033 1.00 74.56 81 LEU A C 1
ATOM 606 O O . LEU A 1 81 ? 7.465 0.574 10.514 1.00 74.56 81 LEU A O 1
ATOM 610 N N . GLU A 1 82 ? 6.804 2.579 9.763 1.00 73.50 82 GLU A N 1
ATOM 611 C CA . GLU A 1 82 ? 8.078 3.273 9.999 1.00 73.50 82 GLU A CA 1
ATOM 612 C C . GLU A 1 82 ? 8.586 3.101 11.446 1.00 73.50 82 GLU A C 1
ATOM 614 O O . GLU A 1 82 ? 9.780 2.930 11.671 1.00 73.50 82 GLU A O 1
ATOM 619 N N . GLU A 1 83 ? 7.677 3.041 12.423 1.00 70.19 83 GLU A N 1
ATOM 620 C CA . GLU A 1 83 ? 7.976 2.772 13.841 1.00 70.19 83 GLU A CA 1
ATOM 621 C C . GLU A 1 83 ? 8.654 1.414 14.088 1.00 70.19 83 GLU A C 1
ATOM 623 O O . GLU A 1 83 ? 9.351 1.234 15.084 1.00 70.19 83 GLU A O 1
ATOM 628 N N . LEU A 1 84 ? 8.436 0.442 13.197 1.00 67.75 84 LEU A N 1
ATOM 629 C CA . LEU A 1 84 ? 9.035 -0.892 13.254 1.00 67.75 84 LEU A CA 1
ATOM 630 C C . LEU A 1 84 ? 10.331 -0.988 12.441 1.00 67.75 84 LEU A C 1
ATOM 632 O O . LEU A 1 84 ? 10.920 -2.070 12.363 1.00 67.75 84 LEU A O 1
ATOM 636 N N . ARG A 1 85 ? 10.783 0.105 11.813 1.00 68.62 85 ARG A N 1
ATOM 637 C CA . ARG A 1 85 ? 12.050 0.109 11.087 1.00 68.62 85 ARG A CA 1
ATOM 638 C C . ARG A 1 85 ? 13.210 0.065 12.093 1.00 68.62 85 ARG A C 1
ATOM 640 O O . ARG A 1 85 ? 13.271 0.918 12.977 1.00 68.62 85 ARG A O 1
ATOM 647 N N . PRO A 1 86 ? 14.146 -0.894 11.977 1.00 67.88 86 PRO A N 1
ATOM 648 C CA . PRO A 1 86 ? 15.353 -0.876 12.799 1.00 67.88 86 PRO A CA 1
ATOM 649 C C . PRO A 1 86 ? 16.178 0.390 12.508 1.00 67.88 86 PRO A C 1
ATOM 651 O O . PRO A 1 86 ? 16.185 0.853 11.370 1.00 67.88 86 PRO A O 1
ATOM 654 N N . GLU A 1 87 ? 16.879 0.937 13.511 1.00 66.56 87 GLU A N 1
ATOM 655 C CA . GLU A 1 87 ? 17.632 2.208 13.390 1.00 66.56 87 GLU A CA 1
ATOM 656 C C . GLU A 1 87 ? 18.646 2.209 12.227 1.00 66.56 87 GLU A C 1
ATOM 658 O O . GLU A 1 87 ? 18.865 3.249 11.611 1.00 66.56 87 GLU A O 1
ATOM 663 N N . ASP A 1 88 ? 19.177 1.035 11.867 1.00 65.69 88 ASP A N 1
ATOM 664 C CA . ASP A 1 88 ? 20.131 0.832 10.765 1.00 65.69 88 ASP A CA 1
ATOM 665 C C . ASP A 1 88 ? 19.504 0.207 9.495 1.00 65.69 88 ASP A C 1
ATOM 667 O O . ASP A 1 88 ? 20.210 -0.193 8.567 1.00 65.69 88 ASP A O 1
ATOM 671 N N . GLY A 1 89 ? 18.179 0.046 9.448 1.00 61.03 89 GLY A N 1
ATOM 672 C CA . GLY A 1 89 ? 17.479 -0.599 8.336 1.00 61.03 89 GLY A CA 1
ATOM 673 C C . GLY A 1 89 ? 17.196 0.350 7.176 1.00 61.03 89 GLY A C 1
ATOM 674 O O . GLY A 1 89 ? 16.440 1.304 7.329 1.00 61.03 89 GLY A O 1
ATOM 675 N N . GLU A 1 90 ? 17.725 0.052 5.988 1.00 61.62 90 GLU A N 1
ATOM 676 C CA . GLU A 1 90 ? 17.362 0.758 4.754 1.00 61.62 90 GLU A CA 1
ATOM 677 C C . GLU A 1 90 ? 16.073 0.169 4.140 1.00 61.62 90 GLU A C 1
ATOM 679 O O . GLU A 1 90 ? 15.970 -1.040 3.916 1.00 61.62 90 GLU A O 1
ATOM 684 N N . GLY A 1 91 ? 15.088 1.026 3.842 1.00 66.88 91 GLY A N 1
ATOM 685 C CA . GLY A 1 91 ? 13.823 0.658 3.188 1.00 66.88 91 GLY A CA 1
ATOM 686 C C . GLY A 1 91 ? 12.591 0.670 4.104 1.00 66.88 91 GLY A C 1
ATOM 687 O O . GLY A 1 91 ? 12.660 1.072 5.262 1.00 66.88 91 GLY A O 1
ATOM 688 N N . SER A 1 92 ? 11.440 0.248 3.563 1.00 72.62 92 SER A N 1
ATOM 689 C CA . SER A 1 92 ? 10.196 0.102 4.332 1.00 72.62 92 SER A CA 1
ATOM 690 C C . SER A 1 92 ? 10.103 -1.310 4.924 1.00 72.62 92 SER A C 1
ATOM 692 O O . SER A 1 92 ? 10.319 -2.288 4.202 1.00 72.62 92 SER A O 1
ATOM 694 N N . PRO A 1 93 ? 9.725 -1.456 6.205 1.00 77.94 93 PRO A N 1
ATOM 695 C CA . PRO A 1 93 ? 9.484 -2.767 6.807 1.00 77.94 93 PRO A CA 1
ATOM 696 C C . PRO A 1 93 ? 8.215 -3.447 6.263 1.00 77.94 93 PRO A C 1
ATOM 698 O O . PRO A 1 93 ? 8.075 -4.666 6.357 1.00 77.94 93 PRO A O 1
ATOM 701 N N . ALA A 1 94 ? 7.291 -2.683 5.671 1.00 84.44 94 ALA A N 1
ATOM 702 C CA . ALA A 1 94 ? 6.017 -3.187 5.163 1.00 84.44 94 ALA A CA 1
ATOM 703 C C . ALA A 1 94 ? 6.062 -3.585 3.679 1.00 84.44 94 ALA A C 1
ATOM 705 O O . ALA A 1 94 ? 5.299 -4.456 3.244 1.00 84.44 94 ALA A O 1
ATOM 706 N N . TRP A 1 95 ? 6.947 -2.957 2.901 1.00 87.88 95 TRP A N 1
ATOM 707 C CA . TRP A 1 95 ? 6.937 -3.015 1.442 1.00 87.88 95 TRP A CA 1
ATOM 708 C C . TRP A 1 95 ? 8.326 -3.238 0.868 1.00 87.88 95 TRP A C 1
ATOM 710 O O . TRP A 1 95 ? 9.315 -2.673 1.321 1.00 87.88 95 TRP A O 1
ATOM 720 N N . ASN A 1 96 ? 8.395 -4.011 -0.210 1.00 88.75 96 ASN A N 1
ATOM 721 C CA . ASN A 1 96 ? 9.629 -4.187 -0.958 1.00 88.75 96 ASN A CA 1
ATOM 722 C C . ASN A 1 96 ? 9.395 -3.909 -2.444 1.00 88.75 96 ASN A C 1
ATOM 724 O O . ASN A 1 96 ? 8.494 -4.482 -3.056 1.00 88.75 96 ASN A O 1
ATOM 728 N N . VAL A 1 97 ? 10.224 -3.037 -3.015 1.00 90.50 97 VAL A N 1
ATOM 729 C CA . VAL A 1 97 ? 10.181 -2.659 -4.431 1.00 90.50 97 VAL A CA 1
ATOM 730 C C . VAL A 1 97 ? 11.341 -3.330 -5.151 1.00 90.50 97 VAL A C 1
ATOM 732 O O . VAL A 1 97 ? 12.481 -3.280 -4.692 1.00 90.50 97 VAL A O 1
ATOM 735 N N . LYS A 1 98 ? 11.062 -3.966 -6.287 1.00 90.81 98 LYS A N 1
ATOM 736 C CA . LYS A 1 98 ? 12.083 -4.584 -7.130 1.00 90.81 98 LYS A CA 1
ATOM 737 C C . LYS A 1 98 ? 11.804 -4.308 -8.598 1.00 90.81 98 LYS A C 1
ATOM 739 O O . LYS A 1 98 ? 10.691 -4.493 -9.084 1.00 90.81 98 LYS A O 1
ATOM 744 N N . VAL A 1 99 ? 12.847 -3.887 -9.305 1.00 90.69 99 VAL A N 1
ATOM 745 C CA . VAL A 1 99 ? 12.818 -3.671 -10.753 1.00 90.69 99 VAL A CA 1
ATOM 746 C C . VAL A 1 99 ? 13.302 -4.936 -11.456 1.00 90.69 99 VAL A C 1
ATOM 748 O O . VAL A 1 99 ? 14.316 -5.522 -11.075 1.00 90.69 99 VAL A O 1
ATOM 751 N N . TYR A 1 100 ? 12.574 -5.338 -12.488 1.00 89.19 100 TYR A N 1
ATOM 752 C CA . TYR A 1 100 ? 12.832 -6.495 -13.331 1.00 89.19 100 TYR A CA 1
ATOM 753 C C . TYR A 1 100 ? 12.976 -6.077 -14.795 1.00 89.19 100 TYR A C 1
ATOM 755 O O . TYR A 1 100 ? 12.452 -5.047 -15.228 1.00 89.19 100 TYR A O 1
ATOM 763 N N . GLY A 1 101 ? 13.651 -6.930 -15.564 1.00 85.62 101 GLY A N 1
ATOM 764 C CA . GLY A 1 101 ? 13.894 -6.716 -16.985 1.00 85.62 101 GLY A CA 1
ATOM 765 C C . GLY A 1 101 ? 15.098 -5.821 -17.257 1.00 85.62 101 GLY A C 1
ATOM 766 O O . GLY A 1 101 ? 15.932 -5.570 -16.385 1.00 85.62 101 GLY A O 1
ATOM 767 N N . ASP A 1 102 ? 15.191 -5.372 -18.503 1.00 82.56 102 ASP A N 1
ATOM 768 C CA . ASP A 1 102 ? 16.274 -4.510 -18.949 1.00 82.56 102 ASP A CA 1
ATOM 769 C C . ASP A 1 102 ? 16.013 -3.044 -18.571 1.00 82.56 102 ASP A C 1
ATOM 771 O O . ASP A 1 102 ? 14.925 -2.509 -18.794 1.00 82.56 102 ASP A O 1
ATOM 775 N N . LYS A 1 103 ? 17.039 -2.395 -18.010 1.00 80.12 103 LYS A N 1
ATOM 776 C CA . LYS A 1 103 ? 17.032 -0.975 -17.633 1.00 80.12 103 LYS A CA 1
ATOM 777 C C . LYS A 1 103 ? 17.279 -0.052 -18.830 1.00 80.12 103 LYS A C 1
ATOM 779 O O . LYS A 1 103 ? 17.164 1.161 -18.679 1.00 80.12 103 LYS A O 1
ATOM 784 N N . GLY A 1 104 ? 17.619 -0.608 -19.994 1.00 79.44 104 GLY A N 1
ATOM 785 C CA . GLY A 1 104 ? 17.802 0.133 -21.232 1.00 79.44 104 GLY A CA 1
ATOM 786 C C . GLY A 1 104 ? 16.566 0.937 -21.645 1.00 79.44 104 GLY A C 1
ATOM 787 O O . GLY A 1 104 ? 15.415 0.493 -21.532 1.00 79.44 104 GLY A O 1
ATOM 788 N N . GLU A 1 105 ? 16.818 2.138 -22.157 1.00 80.75 105 GLU A N 1
ATOM 789 C CA . GLU A 1 105 ? 15.830 2.911 -22.899 1.00 80.75 105 GLU A CA 1
ATOM 790 C C . GLU 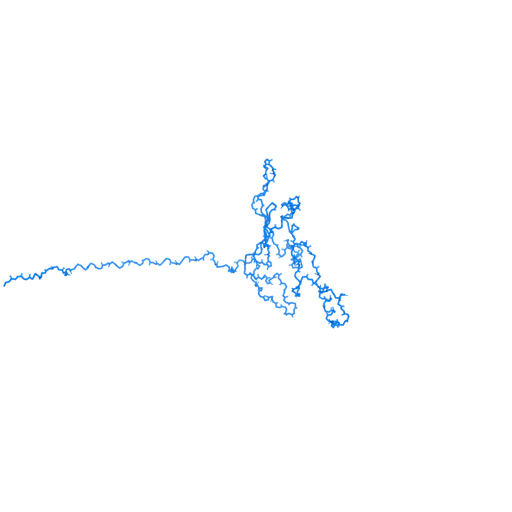A 1 105 ? 16.026 2.677 -24.393 1.00 80.75 105 GLU A C 1
ATOM 792 O O . GLU A 1 105 ? 17.105 2.896 -24.946 1.00 80.75 105 GLU A O 1
ATOM 797 N N . TYR A 1 106 ? 14.961 2.252 -25.061 1.00 83.44 106 TYR A N 1
ATOM 798 C CA . TYR A 1 106 ? 14.965 1.973 -26.486 1.00 83.44 106 TYR A CA 1
ATOM 799 C C . TYR A 1 106 ? 14.317 3.135 -27.227 1.00 83.44 106 TYR A C 1
ATOM 801 O O . TYR A 1 106 ? 13.180 3.520 -26.943 1.00 83.44 106 TYR A O 1
ATOM 809 N N . THR A 1 107 ? 15.035 3.695 -28.197 1.00 82.06 107 THR A N 1
ATOM 810 C CA . THR A 1 107 ? 14.511 4.771 -29.043 1.00 82.06 107 THR A CA 1
ATOM 811 C C . THR A 1 107 ? 13.825 4.152 -30.255 1.00 82.06 107 THR A C 1
ATOM 813 O O . THR A 1 107 ? 14.492 3.587 -31.119 1.00 82.06 107 THR A O 1
ATOM 816 N N . PHE A 1 108 ? 12.497 4.244 -30.317 1.00 81.62 108 PHE A N 1
ATOM 817 C CA . PHE A 1 108 ? 11.721 3.903 -31.511 1.00 81.62 108 PHE A CA 1
ATOM 818 C C . PHE A 1 108 ? 11.370 5.180 -32.291 1.00 81.62 108 PHE A C 1
ATOM 820 O O . PHE A 1 108 ? 11.362 6.255 -31.687 1.00 81.62 108 PHE A O 1
ATOM 827 N N . PRO A 1 109 ? 11.039 5.084 -33.595 1.00 78.88 109 PRO A N 1
ATOM 828 C CA . PRO A 1 109 ? 10.665 6.242 -34.414 1.00 78.88 109 PRO A CA 1
ATOM 829 C C . PRO A 1 109 ? 9.527 7.085 -33.816 1.00 78.88 109 PRO A C 1
ATOM 831 O O . PRO A 1 109 ? 9.532 8.301 -33.968 1.00 78.88 109 PRO A O 1
ATOM 834 N N . ASP A 1 110 ? 8.606 6.443 -33.089 1.00 76.38 110 ASP A N 1
ATOM 835 C CA . ASP A 1 110 ? 7.419 7.090 -32.516 1.00 76.38 110 ASP A CA 1
ATOM 836 C C . ASP A 1 110 ? 7.583 7.522 -31.047 1.00 76.38 110 ASP A C 1
ATOM 838 O O . ASP A 1 110 ? 6.876 8.412 -30.584 1.00 76.38 110 ASP A O 1
ATOM 842 N N . SER A 1 111 ? 8.471 6.881 -30.272 1.00 75.25 111 SER A N 1
ATOM 843 C CA . SER A 1 111 ? 8.629 7.162 -28.832 1.00 75.25 111 SER A CA 1
ATOM 844 C C . SER A 1 111 ? 9.824 6.431 -28.217 1.00 75.25 111 SER A C 1
ATOM 846 O O . SER A 1 111 ? 10.141 5.309 -28.621 1.00 75.25 111 SER A O 1
ATOM 848 N N . LYS A 1 112 ? 10.399 6.978 -27.141 1.00 78.25 112 LYS A N 1
ATOM 849 C CA . LYS A 1 112 ? 11.269 6.207 -26.241 1.00 78.25 112 LYS A CA 1
ATOM 850 C C . LYS A 1 112 ? 10.424 5.228 -25.422 1.00 78.25 112 LYS A C 1
ATOM 852 O O . LYS A 1 112 ? 9.429 5.631 -24.826 1.00 78.25 112 LYS A O 1
ATOM 857 N N . LYS A 1 113 ? 10.800 3.949 -25.398 1.00 76.19 113 LYS A N 1
ATOM 858 C CA . LYS A 1 113 ? 10.125 2.902 -24.614 1.00 76.19 113 LYS A CA 1
ATOM 859 C C . LYS A 1 113 ? 11.142 2.182 -23.740 1.00 76.19 113 LYS A C 1
ATOM 861 O O . LYS A 1 113 ? 12.250 1.896 -24.186 1.00 76.19 113 LYS A O 1
ATOM 866 N N . SER A 1 114 ? 10.747 1.843 -22.519 1.00 81.75 114 SER A N 1
ATOM 867 C CA . SER A 1 114 ? 11.508 0.937 -21.662 1.00 81.75 114 SER A CA 1
ATOM 868 C C . SER A 1 114 ? 10.667 -0.295 -21.353 1.00 81.75 114 SER A C 1
ATOM 870 O O . SER A 1 114 ? 9.462 -0.198 -21.112 1.00 81.75 114 SER A O 1
ATOM 872 N N . TYR A 1 115 ? 11.311 -1.461 -21.375 1.00 83.69 115 TYR A N 1
ATOM 873 C CA . TYR A 1 115 ? 10.694 -2.737 -21.012 1.00 83.69 115 TYR A CA 1
ATOM 874 C C . TYR A 1 115 ? 10.927 -3.093 -19.540 1.00 83.69 115 TYR A C 1
ATOM 876 O O . TYR A 1 115 ? 10.618 -4.211 -19.131 1.00 83.69 115 TYR A O 1
ATOM 884 N N . ARG A 1 116 ? 11.432 -2.145 -18.737 1.00 88.75 116 ARG A N 1
ATOM 885 C CA . ARG A 1 116 ? 11.548 -2.318 -17.291 1.00 88.75 116 ARG A CA 1
ATOM 886 C C . ARG A 1 116 ? 10.176 -2.436 -16.642 1.00 88.75 116 ARG A C 1
ATOM 888 O O . ARG A 1 116 ? 9.266 -1.655 -16.929 1.00 88.75 116 ARG A O 1
ATOM 895 N N . ILE A 1 117 ? 10.055 -3.413 -15.755 1.00 90.19 117 ILE A N 1
ATOM 896 C CA . ILE A 1 117 ? 8.855 -3.677 -14.968 1.00 90.19 117 ILE A CA 1
ATOM 897 C C . ILE A 1 117 ? 9.225 -3.459 -13.511 1.00 90.19 117 ILE A C 1
ATOM 899 O O . ILE A 1 117 ? 10.176 -4.063 -13.020 1.00 90.19 117 ILE A O 1
ATOM 903 N N . THR A 1 118 ? 8.468 -2.631 -12.807 1.00 91.88 118 THR A N 1
ATOM 904 C CA . THR A 1 118 ? 8.644 -2.465 -11.366 1.00 91.88 118 THR A CA 1
ATOM 905 C C . THR A 1 118 ? 7.545 -3.213 -10.641 1.00 91.88 118 THR A C 1
ATOM 907 O O . THR A 1 118 ? 6.369 -3.027 -10.945 1.00 91.88 118 THR A O 1
ATOM 910 N N . ALA A 1 119 ? 7.926 -4.058 -9.688 1.00 91.81 119 ALA A N 1
ATOM 911 C CA . ALA A 1 119 ? 6.995 -4.757 -8.821 1.00 91.81 119 ALA A CA 1
ATOM 912 C C . ALA A 1 119 ? 7.172 -4.306 -7.371 1.00 91.81 119 ALA A C 1
ATOM 914 O O . ALA A 1 119 ? 8.292 -4.222 -6.865 1.00 91.81 119 ALA A O 1
ATOM 915 N N . VAL A 1 120 ? 6.053 -4.078 -6.700 1.00 92.31 120 VAL A N 1
ATOM 916 C CA . VAL A 1 120 ? 5.954 -3.805 -5.271 1.00 92.31 120 VAL A CA 1
ATOM 917 C C . VAL A 1 120 ? 5.267 -4.986 -4.621 1.00 92.31 120 VAL A C 1
ATOM 919 O O . VAL A 1 120 ? 4.188 -5.387 -5.046 1.00 92.31 120 VAL A O 1
ATOM 922 N N . ARG A 1 121 ? 5.887 -5.554 -3.592 1.00 91.19 121 ARG A N 1
ATOM 923 C CA . ARG A 1 121 ? 5.320 -6.650 -2.803 1.00 91.19 121 ARG A CA 1
ATOM 924 C C . ARG A 1 121 ? 5.078 -6.200 -1.371 1.00 91.19 121 ARG A C 1
ATOM 926 O O . ARG A 1 121 ? 5.917 -5.504 -0.796 1.00 91.19 121 ARG A O 1
ATOM 933 N N . SER A 1 122 ? 3.960 -6.630 -0.796 1.00 89.12 122 SER A N 1
ATOM 934 C CA . SER A 1 122 ? 3.715 -6.471 0.637 1.00 89.12 122 SER A CA 1
ATOM 935 C C . SER A 1 122 ? 4.440 -7.567 1.411 1.00 89.12 122 SER A C 1
ATOM 937 O O . SER A 1 122 ? 4.359 -8.746 1.062 1.00 89.12 122 SER A O 1
ATOM 939 N N . LEU A 1 123 ? 5.134 -7.177 2.476 1.00 86.88 123 LEU A N 1
ATOM 940 C CA . LEU A 1 123 ? 5.727 -8.092 3.452 1.00 86.88 123 LEU A CA 1
ATOM 941 C C . LEU A 1 123 ? 4.725 -8.442 4.564 1.00 86.88 123 LEU A C 1
ATOM 943 O O . LEU A 1 123 ? 4.767 -9.535 5.123 1.00 86.88 123 LEU A O 1
ATOM 947 N N . VAL A 1 124 ? 3.774 -7.542 4.840 1.00 86.38 124 VAL A N 1
ATOM 948 C CA . VAL A 1 124 ? 2.679 -7.761 5.800 1.00 86.38 124 VAL A CA 1
ATOM 949 C C . VAL A 1 124 ? 1.667 -8.775 5.274 1.00 86.38 124 VAL A C 1
ATOM 951 O O . VAL A 1 124 ? 1.189 -9.623 6.030 1.00 86.38 124 VAL A O 1
ATOM 954 N N . TRP A 1 125 ? 1.352 -8.696 3.981 1.00 87.94 125 TRP A N 1
ATOM 955 C CA . TRP A 1 125 ? 0.443 -9.604 3.289 1.00 87.94 125 TRP A CA 1
ATOM 956 C C . TRP A 1 125 ? 1.189 -10.376 2.198 1.00 87.94 125 TRP A C 1
ATOM 958 O O . TRP A 1 125 ? 1.158 -9.970 1.030 1.00 87.94 125 TRP A O 1
ATOM 968 N N . PRO A 1 126 ? 1.837 -11.502 2.550 1.00 86.00 126 PRO A N 1
ATOM 969 C CA . PRO A 1 126 ? 2.479 -12.370 1.575 1.00 86.00 126 PRO A CA 1
ATOM 970 C C . PRO A 1 126 ? 1.491 -12.743 0.465 1.00 86.00 126 PRO A C 1
ATOM 972 O O . PRO A 1 126 ? 0.397 -13.247 0.733 1.00 86.00 126 PRO A O 1
ATOM 975 N N . GLY A 1 127 ? 1.871 -12.446 -0.777 1.00 85.44 127 GLY A N 1
ATOM 976 C CA . GLY A 1 127 ? 1.031 -12.653 -1.957 1.00 85.44 127 GLY A CA 1
ATOM 977 C C . GLY A 1 127 ? 0.421 -11.385 -2.552 1.00 85.44 127 GLY A C 1
ATOM 978 O O . GLY A 1 127 ? -0.012 -11.422 -3.702 1.00 85.44 127 GLY A O 1
ATOM 979 N N . ALA A 1 128 ? 0.413 -10.258 -1.831 1.00 89.75 128 ALA A N 1
ATOM 980 C CA . ALA A 1 128 ? 0.008 -8.972 -2.398 1.00 89.75 128 ALA A CA 1
ATOM 981 C C . ALA A 1 128 ? 1.145 -8.391 -3.245 1.00 89.75 128 ALA A C 1
ATOM 983 O O . ALA A 1 128 ? 2.231 -8.103 -2.730 1.00 89.75 128 ALA A O 1
ATOM 984 N N . ILE A 1 129 ? 0.891 -8.227 -4.542 1.00 91.50 129 ILE A N 1
ATOM 985 C CA . ILE A 1 129 ? 1.864 -7.746 -5.519 1.00 91.50 129 ILE A CA 1
ATOM 986 C C . ILE A 1 129 ? 1.197 -6.714 -6.422 1.00 91.50 129 ILE A C 1
ATOM 988 O O . ILE A 1 129 ? 0.140 -6.954 -7.000 1.00 91.50 129 ILE A O 1
ATOM 992 N N . THR A 1 130 ? 1.869 -5.591 -6.609 1.00 92.62 130 THR A N 1
ATOM 993 C CA . THR A 1 130 ? 1.509 -4.584 -7.597 1.00 92.62 130 THR A CA 1
ATOM 994 C C . THR A 1 130 ? 2.621 -4.474 -8.624 1.00 92.62 130 THR A C 1
ATOM 996 O O . THR A 1 130 ? 3.787 -4.369 -8.262 1.00 92.62 130 THR A O 1
ATOM 999 N N . VAL A 1 131 ? 2.281 -4.495 -9.908 1.00 92.25 131 VAL A N 1
ATOM 1000 C CA . VAL A 1 131 ? 3.239 -4.367 -11.012 1.00 92.25 131 VAL A CA 1
ATOM 1001 C C . VAL A 1 131 ? 2.922 -3.143 -11.855 1.00 92.25 131 VAL A C 1
ATOM 1003 O O . VAL A 1 131 ? 1.756 -2.867 -12.128 1.00 92.25 131 VAL A O 1
ATOM 1006 N N . ALA A 1 132 ? 3.952 -2.429 -12.299 1.00 90.56 132 ALA A N 1
ATOM 1007 C CA . ALA A 1 132 ? 3.842 -1.317 -13.235 1.00 90.56 132 ALA A CA 1
ATOM 1008 C C . ALA A 1 132 ? 4.851 -1.452 -14.381 1.00 90.56 132 ALA A C 1
ATOM 1010 O O . ALA A 1 132 ? 6.020 -1.787 -14.177 1.00 90.56 132 ALA A O 1
ATOM 1011 N N . GLN A 1 133 ? 4.386 -1.163 -15.596 1.00 88.38 133 GLN A N 1
ATOM 1012 C CA . GLN A 1 133 ? 5.178 -1.129 -16.819 1.00 88.38 133 GLN A CA 1
ATOM 1013 C C . GLN A 1 133 ? 4.682 0.002 -17.725 1.00 88.38 133 GLN A C 1
ATOM 1015 O O . GLN A 1 133 ? 3.575 -0.052 -18.269 1.00 88.38 133 GLN A O 1
ATOM 1020 N N . GLY A 1 134 ? 5.526 1.015 -17.930 1.00 82.94 134 GLY A N 1
ATOM 1021 C CA . GLY A 1 134 ? 5.154 2.195 -18.709 1.00 82.94 134 GLY A CA 1
ATOM 1022 C C . GLY A 1 134 ? 3.904 2.834 -18.113 1.00 82.94 134 GLY A C 1
ATOM 1023 O O . GLY A 1 134 ? 3.896 3.155 -16.937 1.00 82.94 134 GLY A O 1
ATOM 1024 N N . THR A 1 135 ? 2.835 2.949 -18.896 1.00 81.81 135 THR A N 1
ATOM 1025 C CA . THR A 1 135 ? 1.564 3.575 -18.488 1.00 81.81 135 THR A CA 1
ATOM 1026 C C . THR A 1 135 ? 0.520 2.583 -17.971 1.00 81.81 135 THR A C 1
ATOM 1028 O O . THR A 1 135 ? -0.652 2.924 -17.815 1.00 81.81 135 THR A O 1
ATOM 1031 N N . ARG A 1 136 ? 0.913 1.324 -17.750 1.00 85.88 136 ARG A N 1
ATOM 1032 C CA . ARG A 1 136 ? 0.027 0.253 -17.285 1.00 85.88 136 ARG A CA 1
ATOM 1033 C C . ARG A 1 136 ? 0.471 -0.220 -15.912 1.00 85.88 136 ARG A C 1
ATOM 1035 O O . ARG A 1 136 ? 1.661 -0.405 -15.676 1.00 85.88 136 ARG A O 1
ATOM 1042 N N . PHE A 1 137 ? -0.492 -0.484 -15.041 1.00 89.75 137 PHE A N 1
ATOM 1043 C CA . PHE A 1 137 ? -0.253 -1.119 -13.752 1.00 89.75 137 PHE A CA 1
ATOM 1044 C C . PHE A 1 137 ? -1.359 -2.128 -13.438 1.00 89.75 137 PHE A C 1
ATOM 1046 O O . PHE A 1 137 ? -2.456 -2.050 -13.996 1.00 89.75 137 PHE A O 1
ATOM 1053 N N . ALA A 1 138 ? -1.063 -3.088 -12.569 1.00 90.44 138 ALA A N 1
ATOM 1054 C CA . ALA A 1 138 ? -2.019 -4.073 -12.088 1.00 90.44 138 ALA A CA 1
ATOM 1055 C C . ALA A 1 138 ? -1.719 -4.444 -10.633 1.00 90.44 138 ALA A C 1
ATOM 1057 O O . ALA A 1 138 ? -0.559 -4.635 -10.268 1.00 90.44 138 ALA A O 1
ATOM 1058 N N . ASN A 1 139 ? -2.777 -4.598 -9.837 1.00 92.00 139 ASN A N 1
ATOM 1059 C CA . ASN A 1 139 ? -2.706 -5.049 -8.450 1.00 92.00 139 ASN A CA 1
ATOM 1060 C C . ASN A 1 139 ? -3.257 -6.472 -8.387 1.00 92.00 139 ASN A C 1
ATOM 1062 O O . ASN A 1 139 ? -4.360 -6.729 -8.874 1.00 92.00 139 ASN A O 1
ATOM 1066 N N . LEU A 1 140 ? -2.503 -7.388 -7.794 1.00 90.50 140 LEU A N 1
ATOM 1067 C CA . LEU A 1 140 ? -2.853 -8.795 -7.681 1.00 90.50 140 LEU A CA 1
ATOM 1068 C C . LEU A 1 140 ? -2.631 -9.265 -6.244 1.00 90.50 140 LEU A C 1
ATOM 1070 O O . LEU A 1 140 ? -1.706 -8.828 -5.562 1.00 90.50 140 LEU A O 1
ATOM 1074 N N . TYR A 1 141 ? -3.474 -10.188 -5.796 1.00 90.75 141 TYR A N 1
ATOM 1075 C CA . TYR A 1 141 ? -3.253 -10.926 -4.561 1.00 90.75 141 TYR A CA 1
ATOM 1076 C C . TYR A 1 141 ? -3.317 -12.418 -4.860 1.00 90.75 141 TYR A C 1
ATOM 1078 O O . TYR A 1 141 ? -4.341 -12.908 -5.335 1.00 90.75 141 TYR A O 1
ATOM 1086 N N . VAL A 1 142 ? -2.225 -13.129 -4.588 1.00 88.62 142 VAL A N 1
ATOM 1087 C CA . VAL A 1 142 ? -2.139 -14.586 -4.723 1.00 88.62 142 VAL A CA 1
ATOM 1088 C C . VAL A 1 142 ? -1.480 -15.138 -3.467 1.00 88.62 142 VAL A C 1
ATOM 1090 O O . VAL A 1 142 ? -0.268 -15.044 -3.302 1.00 88.62 142 VAL A O 1
ATOM 1093 N N . GLY A 1 143 ? -2.282 -15.681 -2.555 1.00 85.94 143 GLY A N 1
ATOM 1094 C CA . GLY A 1 143 ? -1.797 -16.188 -1.277 1.00 85.94 143 GLY A CA 1
ATOM 1095 C C . GLY A 1 143 ? -2.917 -16.736 -0.399 1.00 85.94 143 GLY A C 1
ATOM 1096 O O . GLY A 1 143 ? -4.080 -16.773 -0.795 1.00 85.94 143 GLY A O 1
ATOM 1097 N N . TYR A 1 144 ? -2.549 -17.143 0.814 1.00 83.56 144 TYR A N 1
ATOM 1098 C CA . TYR A 1 144 ? -3.427 -17.851 1.752 1.00 83.56 144 TYR A CA 1
ATOM 1099 C C . TYR A 1 144 ? -4.334 -16.946 2.601 1.00 83.56 144 TYR A C 1
ATOM 1101 O O . TYR A 1 144 ? -5.085 -17.442 3.435 1.00 83.56 144 TYR A O 1
ATOM 1109 N N . GLY A 1 145 ? -4.275 -15.623 2.430 1.00 83.12 145 GLY A N 1
ATOM 1110 C CA . GLY A 1 145 ? -5.072 -14.685 3.226 1.00 83.12 145 GLY A CA 1
ATOM 1111 C C . GLY A 1 145 ? -4.593 -14.528 4.673 1.00 83.12 145 GLY A C 1
ATOM 1112 O O . GLY A 1 145 ? -5.364 -14.097 5.525 1.00 83.12 145 GLY A O 1
ATOM 1113 N N . THR A 1 146 ? -3.335 -14.864 4.968 1.00 81.75 146 THR A N 1
ATOM 1114 C CA . THR A 1 146 ? -2.743 -14.766 6.312 1.00 81.75 146 THR A CA 1
ATOM 1115 C C . THR A 1 146 ? -1.771 -13.594 6.408 1.00 81.75 146 THR A C 1
ATOM 1117 O O . THR A 1 146 ? -0.912 -13.434 5.538 1.00 81.75 146 THR A O 1
ATOM 1120 N N . LYS A 1 147 ? -1.865 -12.805 7.484 1.00 81.06 147 LYS A N 1
ATOM 1121 C CA . LYS A 1 147 ? -0.915 -11.716 7.777 1.00 81.06 147 LYS A CA 1
ATOM 1122 C C . LYS A 1 147 ? 0.397 -12.247 8.350 1.00 81.06 147 LYS A C 1
ATOM 1124 O O . LYS A 1 147 ? 0.405 -13.281 9.015 1.00 81.06 147 LYS A O 1
ATOM 1129 N N . CYS A 1 148 ? 1.472 -11.481 8.192 1.00 78.31 148 CYS A N 1
ATOM 1130 C CA . CYS A 1 148 ? 2.727 -11.708 8.898 1.00 78.31 148 CYS A CA 1
ATOM 1131 C C . CYS A 1 148 ? 2.650 -11.256 10.354 1.00 78.31 148 CYS A C 1
ATOM 1133 O O . CYS A 1 148 ? 2.645 -10.060 10.631 1.00 78.31 148 CYS A O 1
ATOM 1135 N N . ALA A 1 149 ? 2.621 -12.204 11.295 1.00 68.88 149 ALA A N 1
ATOM 1136 C CA . ALA A 1 149 ? 2.472 -11.895 12.719 1.00 68.88 149 ALA A CA 1
ATOM 1137 C C . ALA A 1 149 ? 3.665 -11.120 13.301 1.00 68.88 149 ALA A C 1
ATOM 1139 O O . ALA A 1 149 ? 3.510 -10.443 14.307 1.00 68.88 149 ALA A O 1
ATOM 1140 N N . GLN A 1 150 ? 4.843 -11.202 12.676 1.00 69.56 150 GLN A N 1
ATOM 1141 C CA . GLN A 1 150 ? 6.052 -10.501 13.129 1.00 69.56 150 GLN A CA 1
ATOM 1142 C C . GLN A 1 150 ? 6.045 -9.011 12.763 1.00 69.56 150 GLN A C 1
ATOM 1144 O O . GLN A 1 150 ? 6.703 -8.219 13.425 1.00 69.56 150 GLN A O 1
ATOM 1149 N N . LEU A 1 151 ? 5.326 -8.638 11.700 1.00 70.50 151 LEU A N 1
ATOM 1150 C CA . LEU A 1 151 ? 5.286 -7.266 11.179 1.00 70.50 151 LEU A CA 1
ATOM 1151 C C . LEU A 1 151 ? 4.012 -6.518 11.582 1.00 70.50 151 LEU A C 1
ATOM 1153 O O . LEU A 1 151 ? 3.863 -5.347 11.256 1.00 70.50 151 LEU A O 1
ATOM 1157 N N . VAL A 1 152 ? 3.071 -7.180 12.256 1.00 70.56 152 VAL A N 1
ATOM 1158 C CA . VAL A 1 152 ? 1.810 -6.562 12.668 1.00 70.56 152 VAL A CA 1
ATOM 1159 C C . VAL A 1 152 ? 1.719 -6.566 14.181 1.00 70.56 152 VAL A C 1
ATOM 1161 O O . VAL A 1 152 ? 1.979 -7.580 14.824 1.00 70.56 152 VAL A O 1
ATOM 1164 N N . GLN A 1 153 ? 1.318 -5.423 14.734 1.00 66.81 153 GLN A N 1
ATOM 1165 C CA . GLN A 1 153 ? 1.135 -5.258 16.168 1.00 66.81 153 GLN A CA 1
ATOM 1166 C C . GLN A 1 153 ? 0.145 -6.303 16.722 1.00 66.81 153 GLN A C 1
ATOM 1168 O O . GLN A 1 153 ? -0.879 -6.570 16.079 1.00 66.81 153 GLN A O 1
ATOM 1173 N N . PRO A 1 154 ? 0.419 -6.892 17.901 1.00 67.44 154 PRO A N 1
ATOM 1174 C CA . PRO A 1 154 ? -0.514 -7.783 18.586 1.00 67.44 154 PRO A CA 1
ATOM 1175 C C . PRO A 1 154 ? -1.850 -7.090 18.896 1.00 67.44 154 PRO A C 1
ATOM 1177 O O . PRO A 1 154 ? -1.974 -5.866 18.814 1.00 67.44 154 PRO A O 1
ATOM 1180 N N . TYR A 1 155 ? -2.861 -7.857 19.311 1.00 62.06 155 TYR A N 1
ATOM 1181 C CA . TYR A 1 155 ? -4.093 -7.272 19.843 1.00 62.06 155 TYR A CA 1
ATOM 1182 C C . TYR A 1 155 ? -3.774 -6.326 21.006 1.00 62.06 155 TYR A C 1
ATOM 1184 O O . TYR A 1 155 ? -3.173 -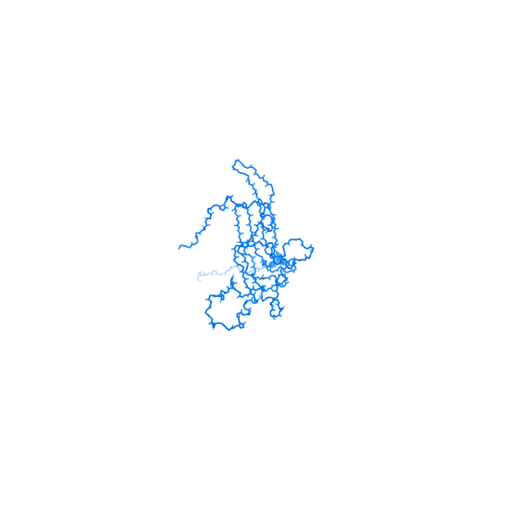6.747 21.993 1.00 62.06 155 TYR A O 1
ATOM 1192 N N . LYS A 1 156 ? -4.228 -5.068 20.912 1.00 67.12 156 LYS A N 1
ATOM 1193 C CA . LYS A 1 156 ? -3.979 -4.029 21.929 1.00 67.12 156 LYS A CA 1
ATOM 1194 C C . LYS A 1 156 ? -4.434 -4.456 23.334 1.00 67.12 156 LYS A C 1
ATOM 1196 O O . LYS A 1 156 ? -3.778 -4.124 24.312 1.00 67.12 156 LYS A O 1
ATOM 1201 N N . GLU A 1 157 ? -5.532 -5.208 23.429 1.00 66.75 157 GLU A N 1
ATOM 1202 C CA . GLU A 1 157 ? -6.139 -5.614 24.707 1.00 66.75 157 GLU A CA 1
ATOM 1203 C C . GLU A 1 157 ? -5.467 -6.828 25.362 1.00 66.75 157 GLU A C 1
ATOM 1205 O O . GLU A 1 157 ? -5.396 -6.904 26.585 1.00 66.75 157 GLU A O 1
ATOM 1210 N N . SER A 1 158 ? -4.989 -7.791 24.569 1.00 68.69 158 SER A N 1
ATOM 1211 C CA . SER A 1 158 ? -4.477 -9.068 25.088 1.00 68.69 158 SER A CA 1
ATOM 1212 C C . SER A 1 158 ? -2.970 -9.246 24.923 1.00 68.69 158 SER A C 1
ATOM 1214 O O . SER A 1 158 ? -2.400 -10.155 25.521 1.00 68.69 158 SER A O 1
ATOM 1216 N N . GLY A 1 159 ? -2.318 -8.427 24.091 1.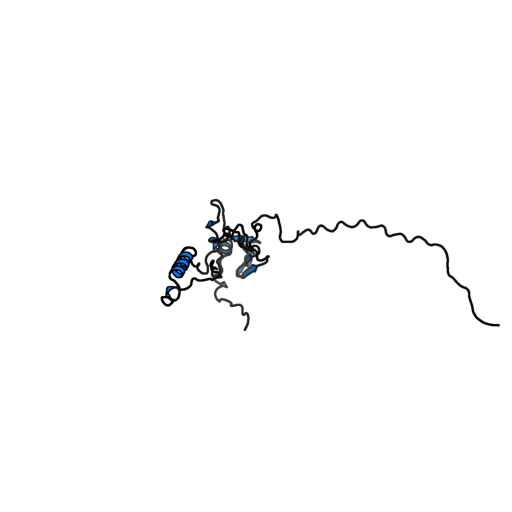00 67.06 159 GLY A N 1
ATOM 1217 C CA . GLY A 1 159 ? -0.916 -8.601 23.704 1.00 67.06 159 GLY A CA 1
ATOM 1218 C C . GLY A 1 159 ? -0.652 -9.874 22.890 1.00 67.06 159 GLY A C 1
ATOM 1219 O O . GLY A 1 159 ? 0.498 -10.171 22.571 1.00 67.06 159 GLY A O 1
ATOM 1220 N N . LEU A 1 160 ? -1.696 -10.637 22.550 1.00 67.06 160 LEU A N 1
ATOM 1221 C CA . LEU A 1 160 ? -1.588 -11.872 21.781 1.00 67.06 160 LEU A CA 1
ATOM 1222 C C . LEU A 1 160 ? -1.486 -11.566 20.281 1.00 67.06 160 LEU A C 1
ATOM 1224 O O . LEU A 1 160 ? -2.082 -10.589 19.812 1.00 67.06 160 LEU A O 1
ATOM 1228 N N . PRO A 1 161 ? -0.772 -12.401 19.505 1.00 66.81 161 PRO A N 1
ATOM 1229 C CA . PRO A 1 161 ? -0.711 -12.247 18.058 1.00 66.81 161 PRO A CA 1
ATOM 1230 C C . PRO A 1 161 ? -2.115 -12.278 17.446 1.00 66.81 161 PRO A C 1
ATOM 1232 O O . PRO A 1 161 ? -3.011 -12.979 17.923 1.00 66.81 161 PRO A O 1
ATOM 1235 N N . LEU A 1 162 ? -2.299 -11.503 16.377 1.00 69.94 162 LEU A N 1
ATOM 1236 C CA . LEU A 1 162 ? -3.569 -11.410 15.661 1.00 69.94 162 LEU A CA 1
ATOM 1237 C C . LEU A 1 162 ? -4.064 -12.789 15.215 1.00 69.94 162 LEU A C 1
ATOM 1239 O O . LEU A 1 162 ? -3.309 -13.599 14.674 1.00 69.94 162 LEU A O 1
ATOM 1243 N N . THR A 1 163 ? -5.359 -13.045 15.394 1.00 65.44 163 THR A N 1
ATOM 1244 C CA . THR A 1 163 ? -5.979 -14.290 14.944 1.00 65.44 163 THR A CA 1
ATOM 1245 C C . THR A 1 163 ? -5.877 -14.377 13.420 1.00 65.44 163 THR A C 1
ATOM 1247 O O . THR A 1 163 ? -6.248 -13.441 12.714 1.00 65.44 163 THR A O 1
ATOM 1250 N N . GLY A 1 164 ? -5.341 -15.486 12.904 1.00 63.12 164 GLY A N 1
ATOM 1251 C CA . GLY A 1 164 ? -5.084 -15.662 11.468 1.00 63.12 164 GLY A CA 1
ATOM 1252 C C . GLY A 1 164 ? -3.776 -15.034 10.962 1.00 63.12 164 GLY A C 1
ATOM 1253 O O . GLY A 1 164 ? -3.515 -15.062 9.758 1.00 63.12 164 GLY A O 1
ATOM 1254 N N . ALA A 1 165 ? -2.937 -14.488 11.850 1.00 66.81 165 ALA A N 1
ATOM 1255 C CA . ALA A 1 165 ? -1.570 -14.118 11.509 1.00 66.81 165 ALA A CA 1
ATOM 1256 C C . ALA A 1 165 ? -0.637 -15.332 11.652 1.00 66.81 165 ALA A C 1
ATOM 1258 O O . ALA A 1 165 ? -0.669 -16.048 12.652 1.00 66.81 165 ALA A O 1
ATOM 1259 N N . SER A 1 166 ? 0.199 -15.568 10.641 1.00 64.88 166 SER A N 1
ATOM 1260 C CA . SER A 1 166 ? 1.205 -16.626 10.665 1.00 64.88 166 SER A CA 1
ATOM 1261 C C . SER A 1 166 ? 2.494 -16.103 11.306 1.00 64.88 166 SER A C 1
ATOM 1263 O O . SER A 1 166 ? 3.009 -15.070 10.862 1.00 64.88 166 SER A O 1
ATOM 1265 N N . PRO A 1 167 ? 3.065 -16.799 12.306 1.00 58.00 167 PRO A N 1
ATOM 1266 C CA . PRO A 1 167 ? 4.361 -16.440 12.880 1.00 58.00 167 PRO A CA 1
ATOM 1267 C C . PRO A 1 167 ? 5.547 -16.689 11.936 1.00 58.00 167 PRO A C 1
ATOM 1269 O O . PRO A 1 167 ? 6.669 -16.339 12.286 1.00 58.00 167 PRO A O 1
ATOM 1272 N N . PHE A 1 168 ? 5.319 -17.266 10.750 1.00 54.97 168 PHE A N 1
ATOM 1273 C CA . PHE A 1 168 ? 6.378 -17.761 9.864 1.00 54.97 168 PHE A CA 1
ATOM 1274 C C . PHE A 1 168 ? 6.502 -17.034 8.520 1.00 54.97 168 PHE A C 1
ATOM 1276 O O . PHE A 1 168 ? 7.275 -17.468 7.673 1.00 54.97 168 PHE A O 1
ATOM 1283 N N . SER A 1 169 ? 5.767 -15.945 8.276 1.00 50.53 169 SER A N 1
ATOM 1284 C CA . SER A 1 169 ? 5.705 -15.374 6.923 1.00 50.53 169 SER A CA 1
ATOM 1285 C C . SER A 1 169 ? 6.657 -14.210 6.629 1.00 50.53 169 SER A C 1
ATOM 1287 O O . SER A 1 169 ? 6.550 -13.615 5.557 1.00 50.53 169 SER A O 1
ATOM 1289 N N . SER A 1 170 ? 7.598 -13.884 7.521 1.00 43.09 170 SER A N 1
ATOM 1290 C CA . SER A 1 170 ? 8.708 -12.988 7.181 1.00 43.09 170 SER A CA 1
ATOM 1291 C C . SER A 1 170 ? 9.932 -13.799 6.764 1.00 43.09 170 SER A C 1
ATOM 1293 O O . SER A 1 170 ? 10.578 -14.426 7.597 1.00 43.09 170 SER A O 1
ATOM 1295 N N . GLY A 1 171 ? 10.249 -13.783 5.468 1.00 46.75 171 GLY A N 1
ATOM 1296 C CA . GLY A 1 171 ? 11.619 -13.886 4.944 1.00 46.75 171 GLY A CA 1
ATOM 1297 C C . GLY A 1 171 ? 12.420 -15.183 5.130 1.00 46.75 171 GLY A C 1
ATOM 1298 O O . GLY A 1 171 ? 13.403 -15.346 4.414 1.00 46.75 171 GLY A O 1
ATOM 1299 N N . ASN A 1 172 ? 12.027 -16.114 6.001 1.00 41.22 172 ASN A N 1
ATOM 1300 C CA . ASN A 1 172 ? 12.720 -17.386 6.178 1.00 41.22 172 ASN A CA 1
ATOM 1301 C C . ASN A 1 172 ? 12.043 -18.495 5.373 1.00 41.22 172 ASN A C 1
ATOM 1303 O O . ASN A 1 172 ? 10.917 -18.908 5.640 1.00 41.22 172 ASN A O 1
ATOM 1307 N N . MET A 1 173 ? 12.806 -18.987 4.402 1.00 44.16 173 MET A N 1
ATOM 1308 C CA . MET A 1 173 ? 12.601 -20.134 3.515 1.00 44.16 173 MET A CA 1
ATOM 1309 C C . MET A 1 173 ? 12.499 -21.479 4.266 1.00 44.16 173 MET A C 1
ATOM 1311 O O . MET A 1 173 ? 12.994 -22.487 3.780 1.00 44.16 173 MET A O 1
ATOM 1315 N N . GLN A 1 174 ? 11.934 -21.514 5.475 1.00 42.28 174 GLN A N 1
ATOM 1316 C CA . GLN A 1 174 ? 11.991 -22.711 6.318 1.00 42.28 174 GLN A CA 1
ATOM 1317 C C . GLN A 1 174 ? 10.693 -23.509 6.380 1.00 42.28 174 GLN A C 1
ATOM 1319 O O . GLN A 1 174 ? 10.753 -24.659 6.792 1.00 42.28 174 GLN A O 1
ATOM 1324 N N . LEU A 1 175 ? 9.555 -22.959 5.945 1.00 45.41 175 LEU A N 1
ATOM 1325 C CA . LEU A 1 175 ? 8.329 -23.730 5.722 1.00 45.41 175 LEU A CA 1
ATOM 1326 C C . LEU A 1 175 ? 7.505 -23.069 4.610 1.00 45.41 175 LEU A C 1
ATOM 1328 O O . LEU A 1 175 ? 6.753 -22.126 4.883 1.00 45.41 175 LEU A O 1
ATOM 1332 N N . PRO A 1 176 ? 7.625 -23.514 3.351 1.00 47.34 176 PRO A N 1
ATOM 1333 C CA . PRO A 1 176 ? 6.653 -23.120 2.357 1.00 47.34 176 PRO A CA 1
ATOM 1334 C C . PRO A 1 176 ? 5.299 -23.717 2.777 1.00 47.34 176 PRO A C 1
ATOM 1336 O O . PRO A 1 176 ? 5.161 -24.915 2.981 1.00 47.34 176 PRO A O 1
ATOM 1339 N N . LEU A 1 177 ? 4.263 -22.881 2.898 1.00 51.69 177 LEU A N 1
ATOM 1340 C CA . LEU A 1 177 ? 2.892 -23.383 2.737 1.00 51.69 177 LEU A CA 1
ATOM 1341 C C . LEU A 1 177 ? 2.639 -23.820 1.281 1.00 51.69 177 LEU A C 1
ATOM 1343 O O . LEU A 1 177 ? 1.556 -24.305 0.971 1.00 51.69 177 LEU A O 1
ATOM 1347 N N . ALA A 1 178 ? 3.590 -23.617 0.364 1.00 53.25 178 ALA A N 1
ATOM 1348 C CA . ALA A 1 178 ? 3.603 -24.360 -0.886 1.00 53.25 178 ALA A CA 1
ATOM 1349 C C . ALA A 1 178 ? 4.064 -25.797 -0.580 1.00 53.25 178 ALA A C 1
ATOM 1351 O O . ALA A 1 178 ? 5.023 -25.958 0.175 1.00 53.25 178 ALA A O 1
ATOM 1352 N N . PRO A 1 179 ? 3.411 -26.829 -1.137 1.00 52.28 179 PRO A N 1
ATOM 1353 C CA . PRO A 1 179 ? 4.029 -28.148 -1.219 1.00 52.28 179 PRO A CA 1
ATOM 1354 C C . PRO A 1 179 ? 5.459 -27.983 -1.744 1.00 52.28 179 PRO A C 1
ATOM 1356 O O . PRO A 1 179 ? 5.695 -27.108 -2.581 1.00 52.28 179 PRO A O 1
ATOM 1359 N N . GLU A 1 180 ? 6.410 -28.757 -1.230 1.00 49.97 180 GLU A N 1
ATOM 1360 C CA . GLU A 1 180 ? 7.766 -28.747 -1.776 1.00 49.97 180 GLU A CA 1
ATOM 1361 C C . GLU A 1 180 ? 7.684 -28.965 -3.299 1.00 49.97 180 GLU A C 1
ATOM 1363 O O . GLU A 1 180 ? 6.972 -29.856 -3.760 1.00 49.97 180 GLU A O 1
ATOM 1368 N N . ASP A 1 181 ? 8.372 -28.127 -4.088 1.00 57.50 181 ASP A N 1
ATOM 1369 C CA . ASP A 1 181 ? 8.411 -28.236 -5.564 1.00 57.50 181 ASP A CA 1
ATOM 1370 C C . ASP A 1 181 ? 8.993 -29.586 -6.032 1.00 57.50 181 ASP A C 1
ATOM 1372 O O . ASP A 1 181 ? 8.920 -29.938 -7.208 1.00 57.50 181 ASP A O 1
ATOM 1376 N N . VAL A 1 182 ? 9.566 -30.351 -5.103 1.00 58.97 182 VAL A N 1
ATOM 1377 C CA . VAL A 1 182 ? 10.083 -31.694 -5.303 1.00 58.97 182 VAL A CA 1
ATOM 1378 C C . VAL A 1 182 ? 9.157 -32.649 -4.558 1.00 58.97 182 VAL A C 1
ATOM 1380 O O . VAL A 1 182 ? 9.353 -32.960 -3.389 1.00 58.97 182 VAL A O 1
ATOM 1383 N N . MET A 1 183 ? 8.122 -33.125 -5.247 1.00 57.75 183 MET A N 1
ATOM 1384 C CA . MET A 1 183 ? 7.660 -34.478 -4.958 1.00 57.75 183 MET A CA 1
ATOM 1385 C C . MET A 1 183 ? 8.838 -35.365 -5.347 1.00 57.75 183 MET A C 1
ATOM 1387 O O . MET A 1 183 ? 9.086 -35.519 -6.542 1.00 57.75 183 MET A O 1
ATOM 1391 N N . ASP A 1 184 ? 9.606 -35.851 -4.367 1.00 65.31 184 ASP A N 1
ATOM 1392 C CA . ASP A 1 184 ? 10.597 -36.897 -4.616 1.00 65.31 184 ASP A CA 1
ATOM 1393 C C . ASP A 1 184 ? 9.882 -37.976 -5.429 1.00 65.31 184 ASP A C 1
ATOM 1395 O O . ASP A 1 184 ? 8.852 -38.507 -4.989 1.00 65.31 184 ASP A O 1
ATOM 1399 N N . GLU A 1 185 ? 10.349 -38.208 -6.660 1.00 68.31 185 GLU A N 1
ATOM 1400 C CA . GLU A 1 185 ? 9.767 -39.234 -7.515 1.00 68.31 185 GLU A CA 1
ATOM 1401 C C . GLU A 1 185 ? 9.716 -40.524 -6.689 1.00 68.31 185 GLU A C 1
ATOM 1403 O O . GLU A 1 185 ? 10.707 -40.864 -6.028 1.00 68.31 185 GLU A O 1
ATOM 1408 N N . PRO A 1 186 ? 8.551 -41.197 -6.615 1.00 68.06 186 PRO A N 1
ATOM 1409 C CA . PRO A 1 186 ? 8.449 -42.422 -5.844 1.00 68.06 186 PRO A CA 1
ATOM 1410 C C . PRO A 1 186 ? 9.551 -43.354 -6.335 1.00 68.06 186 PRO A C 1
ATOM 1412 O O . PRO A 1 186 ? 9.652 -43.574 -7.537 1.00 68.06 186 PRO A O 1
ATOM 1415 N N . ASN A 1 187 ? 10.386 -43.834 -5.408 1.00 69.31 187 ASN A N 1
ATOM 1416 C CA . ASN A 1 187 ? 11.520 -44.696 -5.723 1.00 69.31 187 ASN A CA 1
ATOM 1417 C C . ASN A 1 187 ? 11.053 -45.774 -6.708 1.00 69.31 187 ASN A C 1
ATOM 1419 O O . ASN A 1 187 ? 10.116 -46.507 -6.369 1.00 69.31 187 ASN A O 1
ATOM 1423 N N . ASP A 1 188 ? 11.644 -45.804 -7.908 1.00 70.19 188 ASP A N 1
ATOM 1424 C CA . ASP A 1 188 ? 11.259 -46.747 -8.957 1.00 70.19 188 ASP A CA 1
ATOM 1425 C C . ASP A 1 188 ? 11.200 -48.140 -8.329 1.00 70.19 188 ASP A C 1
ATOM 1427 O O . ASP A 1 188 ? 12.174 -48.615 -7.735 1.00 70.19 188 ASP A O 1
ATOM 1431 N N . MET A 1 189 ? 10.016 -48.759 -8.354 1.00 63.84 189 MET A N 1
ATOM 1432 C CA . MET A 1 189 ? 9.878 -50.113 -7.834 1.00 63.84 189 MET A CA 1
ATOM 1433 C C . MET A 1 189 ? 10.797 -51.006 -8.661 1.00 63.84 189 MET A C 1
ATOM 1435 O O . MET A 1 189 ? 10.722 -50.969 -9.888 1.00 63.84 189 MET A O 1
ATOM 1439 N N . GLU A 1 190 ? 11.664 -51.776 -7.994 1.00 67.50 190 GLU A N 1
ATOM 1440 C CA . GLU A 1 190 ? 12.526 -52.745 -8.672 1.00 67.50 190 GLU A CA 1
ATOM 1441 C C . GLU A 1 190 ? 11.663 -53.586 -9.615 1.00 67.50 190 GLU A C 1
ATOM 1443 O O . GLU A 1 190 ? 10.663 -54.176 -9.192 1.00 67.50 190 GLU A O 1
ATOM 1448 N N . GLU A 1 191 ? 12.024 -53.562 -10.899 1.00 69.81 191 GLU A N 1
ATOM 1449 C CA . GLU A 1 191 ? 11.346 -54.281 -11.969 1.00 69.81 191 GLU A CA 1
ATOM 1450 C C . GLU A 1 191 ? 11.280 -55.758 -11.574 1.00 69.81 191 GLU A C 1
ATOM 1452 O O . GLU A 1 191 ? 12.283 -56.473 -11.578 1.00 69.81 191 GLU A O 1
ATOM 1457 N N . GLN A 1 192 ? 10.104 -56.204 -11.127 1.00 66.88 192 GLN A N 1
ATOM 1458 C CA . GLN A 1 192 ? 9.895 -57.608 -10.818 1.00 66.88 192 GLN A CA 1
ATOM 1459 C C . GLN A 1 192 ? 10.008 -58.367 -12.135 1.00 66.88 192 GLN A C 1
ATOM 1461 O O . GLN A 1 192 ? 9.211 -58.123 -13.041 1.00 66.88 192 GLN A O 1
ATOM 1466 N N . GLU A 1 193 ? 10.994 -59.264 -12.243 1.00 65.75 193 GLU A N 1
ATOM 1467 C CA . GLU A 1 193 ? 11.109 -60.152 -13.399 1.00 65.75 193 GLU A CA 1
ATOM 1468 C C . GLU A 1 193 ? 9.759 -60.840 -13.611 1.00 65.75 193 GLU A C 1
ATOM 1470 O O . GLU A 1 193 ? 9.247 -61.524 -12.715 1.00 65.75 193 GLU A O 1
ATOM 1475 N N . GLU A 1 194 ? 9.160 -60.609 -14.782 1.00 72.62 194 GLU A N 1
ATOM 1476 C CA . GLU A 1 194 ? 7.888 -61.223 -15.132 1.00 72.62 194 GLU A CA 1
ATOM 1477 C C . GLU A 1 194 ? 8.011 -62.741 -14.938 1.00 72.62 194 GLU A C 1
ATOM 1479 O O . GLU A 1 194 ? 8.989 -63.342 -15.403 1.00 72.62 194 GLU A O 1
ATOM 1484 N N . PRO A 1 195 ? 7.055 -63.390 -14.248 1.00 70.00 195 PRO A N 1
ATOM 1485 C CA . PRO A 1 195 ? 7.094 -64.829 -14.081 1.00 70.00 195 PRO A CA 1
ATOM 1486 C C . PRO A 1 195 ? 7.041 -65.460 -15.469 1.00 70.00 195 PRO A C 1
ATOM 1488 O O . PRO A 1 195 ? 6.012 -65.414 -16.147 1.00 70.00 195 PRO A O 1
ATOM 1491 N N . GLN A 1 196 ? 8.170 -66.028 -15.900 1.00 59.69 196 GLN A N 1
ATOM 1492 C CA . GLN A 1 196 ? 8.248 -66.745 -17.164 1.00 59.69 196 GLN A CA 1
ATOM 1493 C C . GLN A 1 196 ? 7.149 -67.811 -17.160 1.00 59.69 196 GLN A C 1
ATOM 1495 O O . GLN A 1 196 ? 7.053 -68.570 -16.185 1.00 59.69 196 GLN A O 1
ATOM 1500 N N . PRO A 1 197 ? 6.299 -67.886 -18.200 1.00 58.31 197 PRO A N 1
ATOM 1501 C CA . PRO A 1 197 ? 5.332 -68.961 -18.282 1.00 58.31 197 PRO A CA 1
ATOM 1502 C C . PRO A 1 197 ? 6.115 -70.270 -18.267 1.00 58.31 197 PRO A C 1
ATOM 1504 O O . PRO A 1 197 ? 6.976 -70.499 -19.119 1.00 58.31 197 PRO A O 1
ATOM 1507 N N . ALA A 1 198 ? 5.851 -71.111 -17.264 1.00 59.06 198 ALA A N 1
ATOM 1508 C CA . ALA A 1 198 ? 6.359 -72.468 -17.264 1.00 59.06 198 ALA A CA 1
ATOM 1509 C C . ALA A 1 198 ? 5.940 -73.094 -18.596 1.00 59.06 198 ALA A C 1
ATOM 1511 O O . ALA A 1 198 ? 4.749 -73.110 -18.917 1.00 59.06 198 ALA A O 1
ATOM 1512 N N . LEU A 1 199 ? 6.920 -73.551 -19.377 1.00 52.31 199 LEU A N 1
ATOM 1513 C CA . LEU A 1 199 ? 6.683 -74.376 -20.551 1.00 52.31 199 LEU A CA 1
ATOM 1514 C C . LEU A 1 199 ? 5.961 -75.637 -20.073 1.00 52.31 199 LEU A C 1
ATOM 1516 O O . LEU A 1 199 ? 6.581 -76.605 -19.641 1.00 52.31 199 LEU A O 1
ATOM 1520 N N . VAL A 1 200 ? 4.634 -75.593 -20.090 1.00 48.41 200 VAL A N 1
ATOM 1521 C CA . VAL A 1 200 ? 3.778 -76.771 -20.021 1.00 48.41 200 VAL A CA 1
ATOM 1522 C C . VAL A 1 200 ? 3.716 -77.360 -21.424 1.00 48.41 200 VAL A C 1
ATOM 1524 O O . VAL A 1 200 ? 2.692 -77.330 -22.098 1.00 48.41 200 VAL A O 1
ATOM 1527 N N . ASP A 1 201 ? 4.860 -77.875 -21.871 1.00 48.81 201 ASP A N 1
ATOM 1528 C CA . ASP A 1 201 ? 4.897 -78.874 -22.927 1.00 48.81 201 ASP A CA 1
ATOM 1529 C C . ASP A 1 201 ? 4.390 -80.187 -22.318 1.00 48.81 201 ASP A C 1
ATOM 1531 O O . ASP A 1 201 ? 5.168 -80.952 -21.759 1.00 48.81 201 ASP A O 1
ATOM 1535 N N . ASP A 1 202 ? 3.075 -80.412 -22.354 1.00 42.44 202 ASP A N 1
ATOM 1536 C CA . ASP A 1 202 ? 2.550 -81.718 -22.768 1.00 42.44 202 ASP A CA 1
ATOM 1537 C C . ASP A 1 202 ? 1.030 -81.683 -22.990 1.00 42.44 202 ASP A C 1
ATOM 1539 O O . ASP A 1 202 ? 0.218 -81.603 -22.069 1.00 42.44 202 ASP A O 1
ATOM 1543 N N . ALA A 1 203 ? 0.687 -81.727 -24.277 1.00 47.19 203 ALA A N 1
ATOM 1544 C CA . ALA A 1 203 ? -0.373 -82.524 -24.883 1.00 47.19 203 ALA A CA 1
ATOM 1545 C C . ALA A 1 203 ? -1.617 -82.860 -24.037 1.00 47.19 203 ALA A C 1
ATOM 1547 O O . ALA A 1 203 ? -1.676 -83.883 -23.359 1.00 47.19 203 ALA A O 1
ATOM 1548 N N . SER A 1 204 ? -2.692 -82.103 -24.246 1.00 49.97 204 SER A N 1
ATOM 1549 C CA . SER A 1 204 ? -4.043 -82.669 -24.225 1.00 49.97 204 SER A CA 1
ATOM 1550 C C . SER A 1 204 ? -4.999 -81.719 -24.932 1.00 49.97 204 SER A C 1
ATOM 1552 O O . SER A 1 204 ? -5.437 -80.740 -24.336 1.00 49.97 204 SER A O 1
ATOM 1554 N N . ASP A 1 205 ? -5.297 -81.989 -26.200 1.00 38.59 205 ASP A N 1
ATOM 1555 C CA . ASP A 1 205 ? -6.653 -82.356 -26.641 1.00 38.59 205 ASP A CA 1
ATOM 1556 C C . ASP A 1 205 ? -6.753 -82.187 -28.166 1.00 38.59 205 ASP A C 1
ATOM 1558 O O . ASP A 1 205 ? -6.598 -81.089 -28.703 1.00 38.59 205 ASP A O 1
ATOM 1562 N N . GLY A 1 206 ? -6.946 -83.301 -28.867 1.00 38.31 206 GLY A N 1
ATOM 1563 C CA . GLY A 1 206 ? -6.951 -83.373 -30.322 1.00 38.31 206 GLY A CA 1
ATOM 1564 C C . GLY A 1 206 ? -7.503 -84.709 -30.807 1.00 38.31 206 GLY A C 1
ATOM 1565 O O . GLY A 1 206 ? -6.731 -85.632 -31.030 1.00 38.31 206 GLY A O 1
ATOM 1566 N N . GLU A 1 207 ? -8.831 -84.729 -30.955 1.00 32.84 207 GLU A N 1
ATOM 1567 C CA . GLU A 1 207 ? -9.658 -85.564 -31.847 1.00 32.84 207 GLU A CA 1
ATOM 1568 C C . GLU A 1 207 ? -9.739 -87.086 -31.604 1.00 32.84 207 GLU A C 1
ATOM 1570 O O . GLU A 1 207 ? -8.770 -87.820 -31.738 1.00 32.84 207 GLU A O 1
ATOM 1575 N N . ASP A 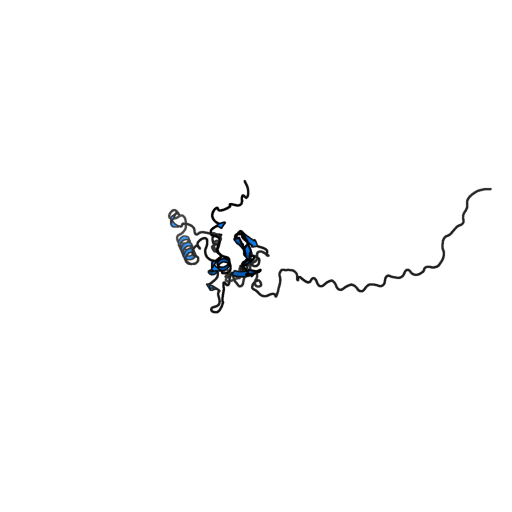1 208 ? -10.949 -87.570 -31.281 1.00 38.22 208 ASP A N 1
ATOM 1576 C CA . ASP A 1 208 ? -11.719 -88.449 -32.186 1.00 38.22 208 ASP A CA 1
ATOM 1577 C C . ASP A 1 208 ? -13.026 -88.926 -31.525 1.00 38.22 208 ASP A C 1
ATOM 1579 O O . ASP A 1 208 ? -13.026 -89.785 -30.645 1.00 38.22 208 ASP A O 1
ATOM 1583 N N . MET A 1 209 ? -14.167 -88.406 -31.987 1.00 35.72 209 MET A N 1
ATOM 1584 C CA . MET A 1 209 ? -15.455 -89.111 -31.934 1.00 35.72 209 MET A CA 1
ATOM 1585 C C . MET A 1 209 ? -16.356 -88.607 -33.069 1.00 35.72 209 MET A C 1
ATOM 1587 O O . MET A 1 209 ? -17.171 -87.699 -32.896 1.00 35.72 209 MET A O 1
ATOM 1591 N N . GLU A 1 210 ? -16.198 -89.221 -34.241 1.00 42.22 210 GLU A N 1
ATOM 1592 C CA . GLU A 1 210 ? 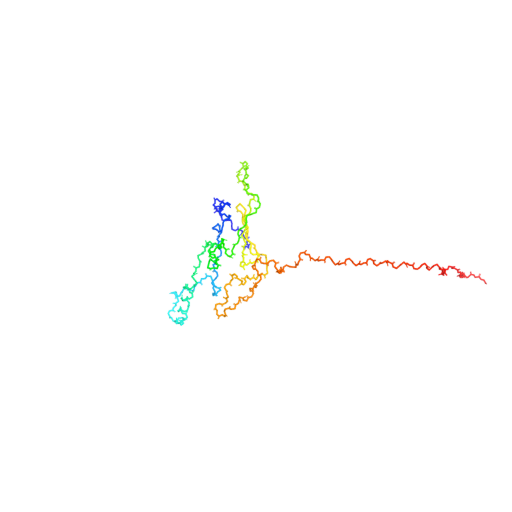-17.187 -89.185 -35.318 1.00 42.22 210 GLU A CA 1
ATOM 1593 C C . GLU A 1 210 ? -18.478 -89.908 -34.888 1.00 42.22 210 GLU A C 1
ATOM 1595 O O . GLU A 1 210 ? -18.462 -90.888 -34.137 1.00 42.22 210 GLU A O 1
ATOM 1600 N N . LYS A 1 211 ? -19.615 -89.402 -35.369 1.00 40.97 211 LYS A N 1
ATOM 1601 C CA . LYS A 1 211 ? -20.949 -89.994 -35.230 1.00 40.97 211 LYS A CA 1
ATOM 1602 C C . LYS A 1 211 ? -21.431 -90.533 -36.582 1.00 40.97 211 LYS A C 1
ATOM 1604 O O . LYS A 1 211 ? -21.199 -89.860 -37.581 1.00 40.97 211 LYS A O 1
ATOM 1609 N N . GLU A 1 212 ? -22.234 -91.608 -36.497 1.00 37.47 212 GLU A N 1
ATOM 1610 C CA . GLU A 1 212 ? -23.269 -92.085 -37.455 1.00 37.47 212 GLU A CA 1
ATOM 1611 C C . GLU A 1 212 ? -22.724 -92.766 -38.742 1.00 37.47 212 GLU A C 1
ATOM 1613 O O . GLU A 1 212 ? -21.786 -92.270 -39.346 1.00 37.47 212 GLU A O 1
ATOM 1618 N N . ASP A 1 213 ? -23.180 -93.918 -39.260 1.00 36.66 213 ASP A N 1
ATOM 1619 C CA . ASP A 1 213 ? -24.336 -94.811 -39.054 1.00 36.66 213 ASP A CA 1
ATOM 1620 C C . ASP A 1 213 ? -24.047 -96.179 -39.739 1.00 36.66 213 ASP A C 1
ATOM 1622 O O . ASP A 1 213 ? -23.609 -96.172 -40.889 1.00 36.66 213 ASP A O 1
ATOM 1626 N N . GLU A 1 214 ? -24.304 -97.321 -39.072 1.00 32.66 214 GLU A N 1
ATOM 1627 C CA . GLU A 1 214 ? -25.031 -98.538 -39.555 1.00 32.66 214 GLU A CA 1
ATOM 1628 C C . GLU A 1 214 ? -25.093 -99.637 -38.472 1.00 32.66 214 GLU A C 1
ATOM 1630 O O . GLU A 1 214 ? -24.036 -99.994 -37.898 1.00 32.66 214 GLU A O 1
#

Secondary structure (DSSP, 8-state):
--------TTTTTSPPPHHHHTSGGG-B-SSPPPPTTSSSS---GGGSPTTSS-HHHHHHHHHHHHHSPPPPTT-BGGGTTGGGS-TT--S-SSEEEEEES--PEEE-SS-EEE--EEEEEESSSTTEEEEEETTEEEEEE-S-S-EETTTSPPPTTT-PPPTTEETT-SS-TT--SSPPS--PPP-PPP-PPP-PPP----------------

pLDDT: mean 72.43, std 15.59, range [32.66, 92.62]

InterPro domains:
  IPR006802 Radial spokehead-like protein [PF04712] (13-150)
  IPR006802 Radial spokehead-like protein [PTHR13159] (18-212)

Sequence (214 aa):
KKNQIRIVEGALESFPGHDTVATLEGWVHASPALLSTGKCSWPDLDSLEEGTLPEETILAINAQKEAEPEKAILEAIGADLEELRPEDGEGSPAWNVKVYGDKGEYTFPDSKKSYRITAVRSLVWPGAITVAQGTRFANLYVGYGTKCAQLVQPYKESGLPLTGASPFSSGNMQLPLAPEDVMDEPNDMEEQEEPQPALVDDASDGEDMEKEDE